Protein AF-0000000067282931 (afdb_homodimer)

Secondary structure (DSSP, 8-state):
----PPEEEEE---HHHHHHHHHHHHHHHHHHHHHHHHHHHHH-EEEEESSEEEEEESGGG-EEEEEEGGGEEEEEEEEEGGGTEEEEEEEETTS-EEEEEEEETHHHHHHHHHHHHHHH-TT----TT-/----PPEEEEE---HHHHHHHHHHHHHHHHHHHHHHHHHHHHH-EEEEESSEEEEEESGGG-EEEEEEGGGEEEEEEEEEGGGTEEEEEEEETTS-EEEEEEEETHHHHHHHHHHHHHHH-TT---GGG-

pLDDT: mean 89.45, std 12.2, range [33.03, 97.5]

Radius of gyration: 31.84 Å; Cα contacts (8 Å, |Δi|>4): 474; chains: 2; bounding box: 40×93×56 Å

Nearest PDB structures (foldseek):
  4kho-assembly1_A  TM=5.277E-01  e=1.066E-02  Thermochaetoides thermophila DSM 1495
  7xt7-assembly1_j  TM=5.236E-01  e=6.395E-02  Komagataella phaffii
  7xti-assembly1_j  TM=5.279E-01  e=5.313E-02  Komagataella phaffii
  7xtd-assembly1_j  TM=5.083E-01  e=1.428E-01  Komagataella phaffii
  7xsx-assembly1_j  TM=5.023E-01  e=1.616E-01  Komagataella phaffii

InterPro domains:
  IPR005182 YdbS-like, PH domain [PF03703] (43-113)

Foldseek 3Di:
DPPDDDDDDDDDDDVVVVVVVVVVVCCVVVVVVVVVVVQQVVFWDWDDDLFWIWIFGDGNSPDIDIDGLQQFQEKDWAADPNRQFIKMWTQGNVRDIDIDPRHGVVVVVVVSSVVSNCVNPVVRDHPPPD/DPPDDDDDDDDDDDVVVVVVVVVVVCCVVVVVVVVVVVQQVVFWDWDDDLFWIWIFGDGNSPDIDIDGLQQFQEKDWAADPNRQFIKMWTQGNVRDIDIDPRHGVVVVVVVSSVVSNCVNPVPRDHPPPD

Structure (mmCIF, N/CA/C/O backbone):
data_AF-0000000067282931-model_v1
#
loop_
_entity.id
_entity.type
_entity.pdbx_description
1 polymer 'YdbS-like PH domain-containing protein'
#
loop_
_atom_site.group_PDB
_atom_site.id
_atom_site.type_symbol
_atom_site.label_atom_id
_atom_site.label_alt_id
_atom_site.label_comp_id
_atom_site.label_asym_id
_atom_site.label_entity_id
_atom_site.label_seq_id
_atom_site.pdbx_PDB_ins_code
_atom_site.Cartn_x
_atom_site.Cartn_y
_atom_site.Cartn_z
_atom_site.occupancy
_atom_site.B_iso_or_equiv
_atom_site.auth_seq_id
_atom_site.auth_comp_id
_atom_site.auth_asym_id
_atom_site.auth_atom_id
_atom_site.pdbx_PDB_model_num
ATOM 1 N N . MET A 1 1 ? 16.094 47.625 19.547 1 40.88 1 MET A N 1
ATOM 2 C CA . MET A 1 1 ? 16.094 46.594 20.578 1 40.88 1 MET A CA 1
ATOM 3 C C . MET A 1 1 ? 15.234 45.406 20.156 1 40.88 1 MET A C 1
ATOM 5 O O . MET A 1 1 ? 14.102 45.594 19.719 1 40.88 1 MET A O 1
ATOM 9 N N . GLY A 1 2 ? 15.789 44.344 19.594 1 52.56 2 GLY A N 1
ATOM 10 C CA . GLY A 1 2 ? 15.055 43.281 18.922 1 52.56 2 GLY A CA 1
ATOM 11 C C . GLY A 1 2 ? 13.883 42.75 19.734 1 52.56 2 GLY A C 1
ATOM 12 O O . GLY A 1 2 ? 14.008 42.5 20.922 1 52.56 2 GLY A O 1
ATOM 13 N N . ILE A 1 3 ? 12.758 43.312 19.547 1 63.03 3 ILE A N 1
ATOM 14 C CA . ILE A 1 3 ? 11.57 43 20.328 1 63.03 3 ILE A CA 1
ATOM 15 C C . ILE A 1 3 ? 11.531 41.5 20.672 1 63.03 3 ILE A C 1
ATOM 17 O O . ILE A 1 3 ? 11.648 40.656 19.781 1 63.03 3 ILE A O 1
ATOM 21 N N . ARG A 1 4 ? 11.969 41.062 21.797 1 81.94 4 ARG A N 1
ATOM 22 C CA . ARG A 1 4 ? 12.031 39.719 22.312 1 81.94 4 ARG A CA 1
ATOM 23 C C . ARG A 1 4 ? 10.656 39.031 22.266 1 81.94 4 ARG A C 1
ATOM 25 O O . ARG A 1 4 ? 9.664 39.625 22.688 1 81.94 4 ARG A O 1
ATOM 32 N N . GLU A 1 5 ? 10.469 38.125 21.328 1 89.94 5 GLU A N 1
ATOM 33 C CA . GLU A 1 5 ? 9.234 37.344 21.234 1 89.94 5 GLU A CA 1
ATOM 34 C C . GLU A 1 5 ? 9.266 36.188 22.203 1 89.94 5 GLU A C 1
ATOM 36 O O . GLU A 1 5 ? 10.305 35.531 22.391 1 89.94 5 GLU A O 1
ATOM 41 N N . GLU A 1 6 ? 8.203 36.125 23.031 1 94.56 6 GLU A N 1
ATOM 42 C CA . GLU A 1 6 ? 8.031 34.969 23.922 1 94.56 6 GLU A CA 1
ATOM 43 C C . GLU A 1 6 ? 7.363 33.812 23.188 1 94.56 6 GLU A C 1
ATOM 45 O O . GLU A 1 6 ? 6.293 34 22.609 1 94.56 6 GLU A O 1
ATOM 50 N N . VAL A 1 7 ? 8.078 32.719 23.266 1 95.06 7 VAL A N 1
ATOM 51 C CA . VAL A 1 7 ? 7.605 31.547 22.547 1 95.06 7 VAL A CA 1
ATOM 52 C C . VAL A 1 7 ? 6.586 30.797 23.391 1 95.06 7 VAL A C 1
ATOM 54 O O . VAL A 1 7 ? 6.852 30.484 24.547 1 95.06 7 VAL A O 1
ATOM 57 N N . TYR A 1 8 ? 5.461 30.625 22.75 1 95.75 8 TYR A N 1
ATOM 58 C CA . TYR A 1 8 ? 4.43 29.812 23.406 1 95.75 8 TYR A CA 1
ATOM 59 C C . TYR A 1 8 ? 4.566 28.344 23.016 1 95.75 8 TYR A C 1
ATOM 61 O O . TYR A 1 8 ? 4.508 27.469 23.875 1 95.75 8 TYR A O 1
ATOM 69 N N . PHE A 1 9 ? 4.715 28.156 21.688 1 94.81 9 PHE A N 1
ATOM 70 C CA . PHE A 1 9 ? 4.836 26.812 21.172 1 94.81 9 PHE A CA 1
ATOM 71 C C . PHE A 1 9 ? 5.84 26.75 20.016 1 94.81 9 PHE A C 1
ATOM 73 O O . PHE A 1 9 ? 5.828 27.625 19.141 1 94.81 9 PHE A O 1
ATOM 80 N N . GLU A 1 10 ? 6.703 25.781 20.125 1 94.69 10 GLU A N 1
ATOM 81 C CA . GLU A 1 10 ? 7.637 25.484 19.047 1 94.69 10 GLU A CA 1
ATOM 82 C C . GLU A 1 10 ? 7.801 23.969 18.859 1 94.69 10 GLU A C 1
ATOM 84 O O . GLU A 1 10 ? 8.164 23.25 19.781 1 94.69 10 GLU A O 1
ATOM 89 N N . GLY A 1 11 ? 7.43 23.562 17.719 1 91.81 11 GLY A N 1
ATOM 90 C CA . GLY A 1 11 ? 7.512 22.125 17.484 1 91.81 11 GLY A CA 1
ATOM 91 C C . GLY A 1 11 ? 6.965 21.719 16.125 1 91.81 11 GLY A C 1
ATOM 92 O O . GLY A 1 11 ? 6.73 22.562 15.266 1 91.81 11 GLY A O 1
ATOM 93 N N . GLY A 1 12 ? 6.961 20.422 15.898 1 92.94 12 GLY A N 1
ATOM 94 C CA . GLY A 1 12 ? 6.465 19.859 14.656 1 92.94 12 GLY A CA 1
ATOM 95 C C . GLY A 1 12 ? 5.094 19.219 14.789 1 92.94 12 GLY A C 1
ATOM 96 O O . GLY A 1 12 ? 4.449 19.344 15.828 1 92.94 12 GLY A O 1
ATOM 97 N N . PRO A 1 13 ? 4.684 18.656 13.656 1 94.88 13 PRO A N 1
ATOM 98 C CA . PRO A 1 13 ? 3.375 18 13.672 1 94.88 13 PRO A CA 1
ATOM 99 C C . PRO A 1 13 ? 3.324 16.812 14.625 1 94.88 13 PRO A C 1
ATOM 101 O O . PRO A 1 13 ? 4.363 16.234 14.961 1 94.88 13 PRO A O 1
ATOM 104 N N . HIS A 1 14 ? 2.146 16.594 15.062 1 94.88 14 HIS A N 1
ATOM 105 C CA . HIS A 1 14 ? 1.934 15.461 15.953 1 94.88 14 HIS A CA 1
ATOM 106 C C . HIS A 1 14 ? 2.316 14.148 15.281 1 94.88 14 HIS A C 1
ATOM 108 O O . HIS A 1 14 ? 1.979 13.93 14.117 1 94.88 14 HIS A O 1
ATOM 114 N N . ILE A 1 15 ? 2.961 13.273 16.078 1 91.25 15 ILE A N 1
ATOM 115 C CA . ILE A 1 15 ? 3.463 12.008 15.57 1 91.25 15 ILE A CA 1
ATOM 116 C C . ILE A 1 15 ? 2.297 11.148 15.078 1 91.25 15 ILE A C 1
ATOM 118 O O . ILE A 1 15 ? 2.451 10.359 14.141 1 91.25 15 ILE A O 1
ATOM 122 N N . GLY A 1 16 ? 1.134 11.289 15.68 1 92.06 16 GLY A N 1
ATOM 123 C CA . GLY A 1 16 ? -0.044 10.539 15.273 1 92.06 16 GLY A CA 1
ATOM 124 C C . GLY A 1 16 ? -0.406 10.734 13.812 1 92.06 16 GLY A C 1
ATOM 125 O O . GLY A 1 16 ? -0.885 9.812 13.156 1 92.06 16 GLY A O 1
ATOM 126 N N . ASP A 1 17 ? -0.195 11.938 13.352 1 92.75 17 ASP A N 1
ATOM 127 C CA . ASP A 1 17 ? -0.474 12.242 11.953 1 92.75 17 ASP A CA 1
ATOM 128 C C . ASP A 1 17 ? 0.397 11.398 11.023 1 92.75 17 ASP A C 1
ATOM 130 O O . ASP A 1 17 ? -0.094 10.836 10.039 1 92.75 17 ASP A O 1
ATOM 134 N N . LEU A 1 18 ? 1.658 11.305 11.352 1 91.88 18 LEU A N 1
ATOM 135 C CA . LEU A 1 18 ? 2.582 10.492 10.57 1 91.88 18 LEU A CA 1
ATOM 136 C C . LEU A 1 18 ? 2.143 9.031 10.555 1 91.88 18 LEU A C 1
ATOM 138 O O . LEU A 1 18 ? 2.076 8.406 9.492 1 91.88 18 LEU A O 1
ATOM 142 N N . ILE A 1 19 ? 1.776 8.523 11.695 1 92.06 19 ILE A N 1
ATOM 143 C CA . ILE A 1 19 ? 1.404 7.121 11.867 1 92.06 19 ILE A CA 1
ATOM 144 C C . ILE A 1 19 ? 0.141 6.82 11.07 1 92.06 19 ILE A C 1
ATOM 146 O O . ILE A 1 19 ? 0.085 5.832 10.336 1 92.06 19 ILE A O 1
ATOM 150 N N . ILE A 1 20 ? -0.84 7.688 11.203 1 89.94 20 ILE A N 1
ATOM 151 C CA . ILE A 1 20 ? -2.129 7.469 10.555 1 89.94 20 ILE A CA 1
ATOM 152 C C . ILE A 1 20 ? -1.96 7.531 9.039 1 89.94 20 ILE A C 1
ATOM 154 O O . ILE A 1 20 ? -2.51 6.699 8.312 1 89.94 20 ILE A O 1
ATOM 158 N N . ASN A 1 21 ? -1.16 8.539 8.625 1 89.44 21 ASN A N 1
ATOM 159 C CA . ASN A 1 21 ? -0.935 8.672 7.191 1 89.44 21 ASN A CA 1
ATOM 160 C C . ASN A 1 21 ? -0.181 7.465 6.629 1 89.44 21 ASN A C 1
ATOM 162 O O . ASN A 1 21 ? -0.45 7.027 5.512 1 89.44 21 ASN A O 1
ATOM 166 N N . ILE A 1 22 ? 0.662 6.832 7.344 1 87.5 22 ILE A N 1
ATOM 167 C CA . ILE A 1 22 ? 1.386 5.633 6.945 1 87.5 22 ILE A CA 1
ATOM 168 C C . ILE A 1 22 ? 0.42 4.453 6.859 1 87.5 22 ILE A C 1
ATOM 170 O O . ILE A 1 22 ? 0.434 3.701 5.879 1 87.5 22 ILE A O 1
ATOM 174 N N . LEU A 1 23 ? -0.463 4.301 7.859 1 86.44 23 LEU A N 1
ATOM 175 C CA . LEU A 1 23 ? -1.426 3.205 7.906 1 86.44 23 LEU A CA 1
ATOM 176 C C . LEU A 1 23 ? -2.43 3.312 6.762 1 86.44 23 LEU A C 1
ATOM 178 O O . LEU A 1 23 ? -2.732 2.318 6.098 1 86.44 23 LEU A O 1
ATOM 182 N N . ILE A 1 24 ? -2.914 4.566 6.512 1 84.56 24 ILE A N 1
ATOM 183 C CA . ILE A 1 24 ? -3.885 4.797 5.449 1 84.56 24 ILE A CA 1
ATOM 184 C C . ILE A 1 24 ? -3.246 4.5 4.094 1 84.56 24 ILE A C 1
ATOM 186 O O . ILE A 1 24 ? -3.85 3.836 3.246 1 84.56 24 ILE A O 1
ATOM 190 N N . GLY A 1 25 ? -2.053 4.965 3.855 1 81.94 25 GLY A N 1
ATOM 191 C CA . GLY A 1 25 ? -1.342 4.723 2.611 1 81.94 25 GLY A CA 1
ATOM 192 C C . GLY A 1 25 ? -1.142 3.248 2.314 1 81.94 25 GLY A C 1
ATOM 193 O O . GLY A 1 25 ? -1.353 2.801 1.186 1 81.94 25 GLY A O 1
ATOM 194 N N . LEU A 1 26 ? -0.81 2.506 3.357 1 80.5 26 LEU A N 1
ATOM 195 C CA . LEU A 1 26 ? -0.602 1.066 3.238 1 80.5 26 LEU A CA 1
ATOM 196 C C . LEU A 1 26 ? -1.9 0.357 2.871 1 80.5 26 LEU A C 1
ATOM 198 O O . LEU A 1 26 ? -1.897 -0.574 2.062 1 80.5 26 LEU A O 1
ATOM 202 N N . THR A 1 27 ? -2.98 0.845 3.338 1 81.19 27 THR A N 1
ATOM 203 C CA . THR A 1 27 ? -4.27 0.2 3.121 1 81.19 27 THR A CA 1
ATOM 204 C C . THR A 1 27 ? -4.805 0.516 1.726 1 81.19 27 THR A C 1
ATOM 206 O O . THR A 1 27 ? -5.254 -0.381 1.01 1 81.19 27 THR A O 1
ATOM 209 N N . VAL A 1 28 ? -4.719 1.747 1.342 1 82 28 VAL A N 1
ATOM 210 C CA . VAL A 1 28 ? -5.301 2.191 0.08 1 82 28 VAL A CA 1
ATOM 211 C C . VAL A 1 28 ? -4.562 1.539 -1.087 1 82 28 VAL A C 1
ATOM 213 O O . VAL A 1 28 ? -5.188 1.061 -2.035 1 82 28 VAL A O 1
ATOM 216 N N . VAL A 1 29 ? -3.344 1.519 -1.057 1 79.12 29 VAL A N 1
ATOM 217 C CA . VAL A 1 29 ? -2.527 0.972 -2.137 1 79.12 29 VAL A CA 1
ATOM 218 C C . VAL A 1 29 ? -2.514 -0.553 -2.051 1 79.12 29 VAL A C 1
ATOM 220 O O . VAL A 1 29 ? -2.516 -1.238 -3.076 1 79.12 29 VAL A O 1
ATOM 223 N N . GLY A 1 30 ? -2.512 -1.001 -0.793 1 82.94 30 GLY A N 1
ATOM 224 C CA . GLY A 1 30 ? -2.408 -2.434 -0.567 1 82.94 30 GLY A CA 1
ATOM 225 C C . GLY A 1 30 ? -3.689 -3.182 -0.885 1 82.94 30 GLY A C 1
ATOM 226 O O . GLY A 1 30 ? -3.65 -4.344 -1.292 1 82.94 30 GLY A O 1
ATOM 227 N N . ILE A 1 31 ? -4.777 -2.529 -0.879 1 84.38 31 ILE A N 1
ATOM 228 C CA . ILE A 1 31 ? -6.074 -3.186 -0.986 1 84.38 31 ILE A CA 1
ATOM 229 C C . ILE A 1 31 ? -6.246 -3.764 -2.389 1 84.38 31 ILE A C 1
ATOM 231 O O . ILE A 1 31 ? -6.555 -4.945 -2.545 1 84.38 31 ILE A O 1
ATOM 235 N N . PRO A 1 32 ? -6.102 -3.002 -3.424 1 86.56 32 PRO A N 1
ATOM 236 C CA . PRO A 1 32 ? -6.27 -3.574 -4.762 1 86.56 32 PRO A CA 1
ATOM 237 C C . PRO A 1 32 ? -5.352 -4.77 -5.012 1 86.56 32 PRO A C 1
ATOM 239 O O . PRO A 1 32 ? -5.766 -5.746 -5.645 1 86.56 32 PRO A O 1
ATOM 242 N N . LEU A 1 33 ? -4.086 -4.66 -4.598 1 82.94 33 LEU A N 1
ATOM 243 C CA . LEU A 1 33 ? -3.127 -5.746 -4.777 1 82.94 33 LEU A CA 1
ATOM 244 C C . LEU A 1 33 ? -3.557 -6.984 -3.998 1 82.94 33 LEU A C 1
ATOM 246 O O . LEU A 1 33 ? -3.451 -8.102 -4.5 1 82.94 33 LEU A O 1
ATOM 250 N N . THR A 1 34 ? -4.051 -6.777 -2.85 1 86.12 34 THR A N 1
ATOM 251 C CA . THR A 1 34 ? -4.535 -7.859 -2.002 1 86.12 34 THR A CA 1
ATOM 252 C C . THR A 1 34 ? -5.762 -8.523 -2.623 1 86.12 34 THR A C 1
ATOM 254 O O . THR A 1 34 ? -5.848 -9.758 -2.676 1 86.12 34 THR A O 1
ATOM 257 N N . VAL A 1 35 ? -6.609 -7.711 -3.102 1 87.62 35 VAL A N 1
ATOM 258 C CA . VAL A 1 35 ? -7.812 -8.234 -3.738 1 87.62 35 VAL A CA 1
ATOM 259 C C . VAL A 1 35 ? -7.43 -9.109 -4.93 1 87.62 35 VAL A C 1
ATOM 261 O O . VAL A 1 35 ? -7.945 -10.219 -5.082 1 87.62 35 VAL A O 1
ATOM 264 N N . GLY A 1 36 ? -6.527 -8.586 -5.777 1 87.56 36 GLY A N 1
ATOM 265 C CA . GLY A 1 36 ? -6.07 -9.375 -6.91 1 87.56 36 GLY A CA 1
ATOM 266 C C . GLY A 1 36 ? -5.473 -10.711 -6.508 1 87.56 36 GLY A C 1
ATOM 267 O O . GLY A 1 36 ? -5.75 -11.734 -7.129 1 87.56 36 GLY A O 1
ATOM 268 N N . ALA A 1 37 ? -4.645 -10.719 -5.477 1 89 37 ALA A N 1
ATOM 269 C CA . ALA A 1 37 ? -4.027 -11.938 -4.973 1 89 37 ALA A CA 1
ATOM 270 C C . ALA A 1 37 ? -5.078 -12.906 -4.445 1 89 37 ALA A C 1
ATOM 272 O O . ALA A 1 37 ? -4.988 -14.117 -4.676 1 89 37 ALA A O 1
ATOM 273 N N . ILE A 1 38 ? -6.078 -12.398 -3.777 1 89.69 38 ILE A N 1
ATOM 274 C CA . ILE A 1 38 ? -7.145 -13.211 -3.197 1 89.69 38 ILE A CA 1
ATOM 275 C C . ILE A 1 38 ? -7.992 -13.82 -4.312 1 89.69 38 ILE A C 1
ATOM 277 O O . ILE A 1 38 ? -8.305 -15.016 -4.277 1 89.69 38 ILE A O 1
ATOM 281 N N . VAL A 1 39 ? -8.344 -12.984 -5.289 1 89.5 39 VAL A N 1
ATOM 282 C CA . VAL A 1 39 ? -9.125 -13.469 -6.426 1 89.5 39 VAL A CA 1
ATOM 283 C C . VAL A 1 39 ? -8.406 -14.641 -7.082 1 89.5 39 VAL A C 1
ATOM 285 O O . VAL A 1 39 ? -9.016 -15.688 -7.336 1 89.5 39 VAL A O 1
ATOM 288 N N . ARG A 1 40 ? -7.117 -14.516 -7.328 1 89.56 40 ARG A N 1
ATOM 289 C CA . ARG A 1 40 ? -6.352 -15.594 -7.941 1 89.56 40 ARG A CA 1
ATOM 290 C C . ARG A 1 40 ? -6.34 -16.828 -7.055 1 89.56 40 ARG A C 1
ATOM 292 O O . ARG A 1 40 ? -6.48 -17.953 -7.543 1 89.56 40 ARG A O 1
ATOM 299 N N . ALA A 1 41 ? -6.168 -16.641 -5.801 1 91.12 41 ALA A N 1
ATOM 300 C CA . ALA A 1 41 ? -6.082 -17.734 -4.848 1 91.12 41 ALA A CA 1
ATOM 301 C C . ALA A 1 41 ? -7.398 -18.516 -4.781 1 91.12 41 ALA A C 1
ATOM 303 O O . ALA A 1 41 ? -7.406 -19.734 -4.605 1 91.12 41 ALA A O 1
ATOM 304 N N . LEU A 1 42 ? -8.508 -17.859 -4.996 1 91.69 42 LEU A N 1
ATOM 305 C CA . LEU A 1 42 ? -9.828 -18.453 -4.816 1 91.69 42 LEU A CA 1
ATOM 306 C C . LEU A 1 42 ? -10.258 -19.219 -6.062 1 91.69 42 LEU A C 1
ATOM 308 O O . LEU A 1 42 ? -10.914 -20.25 -5.965 1 91.69 42 LEU A O 1
ATOM 312 N N . TRP A 1 43 ? -9.758 -18.75 -7.188 1 93.19 43 TRP A N 1
ATOM 313 C CA . TRP A 1 43 ? -10.328 -19.359 -8.383 1 93.19 43 TRP A CA 1
ATOM 314 C C . TRP A 1 43 ? -9.281 -20.172 -9.133 1 93.19 43 TRP A C 1
ATOM 316 O O . TRP A 1 43 ? -9.625 -21.062 -9.914 1 93.19 43 TRP A O 1
ATOM 326 N N . LEU A 1 44 ? -8.055 -19.953 -9.031 1 94.75 44 LEU A N 1
ATOM 327 C CA . LEU A 1 44 ? -7.023 -20.719 -9.719 1 94.75 44 LEU A CA 1
ATOM 328 C C . LEU A 1 44 ? -6.938 -22.141 -9.172 1 94.75 44 LEU A C 1
ATOM 330 O O . LEU A 1 44 ? -6.875 -22.328 -7.953 1 94.75 44 LEU A O 1
ATOM 334 N N . ARG A 1 45 ? -7.051 -23.094 -10.023 1 95.81 45 ARG A N 1
ATOM 335 C CA . ARG A 1 45 ? -7 -24.5 -9.648 1 95.81 45 ARG A CA 1
ATOM 336 C C . ARG A 1 45 ? -6.191 -25.312 -10.664 1 95.81 45 ARG A C 1
ATOM 338 O O . ARG A 1 45 ? -6.203 -25 -11.859 1 95.81 45 ARG A O 1
ATOM 345 N N . PHE A 1 46 ? -5.484 -26.25 -10.102 1 97.12 46 PHE A N 1
ATOM 346 C CA . PHE A 1 46 ? -4.723 -27.188 -10.914 1 97.12 46 PHE A CA 1
ATOM 347 C C . PHE A 1 46 ? -5.297 -28.594 -10.797 1 97.12 46 PHE A C 1
ATOM 349 O O . PHE A 1 46 ? -5.695 -29.016 -9.711 1 97.12 46 PHE A O 1
ATOM 356 N N . ARG A 1 47 ? -5.379 -29.266 -11.867 1 96.75 4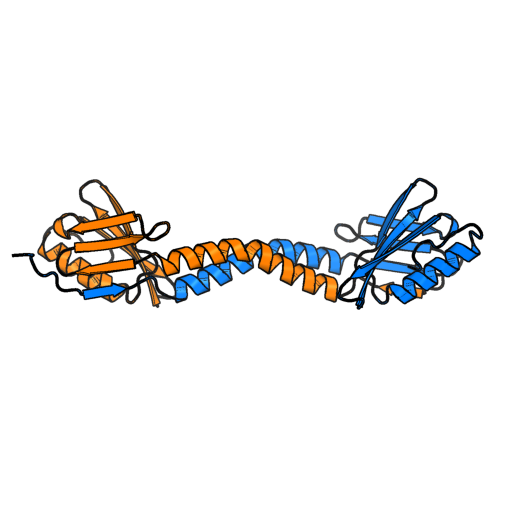7 ARG A N 1
ATOM 357 C CA . ARG A 1 47 ? -5.707 -30.688 -11.891 1 96.75 47 ARG A CA 1
ATOM 358 C C . ARG A 1 47 ? -4.738 -31.469 -12.781 1 96.75 47 ARG A C 1
ATOM 360 O O . ARG A 1 47 ? -4.754 -31.297 -14.008 1 96.75 47 ARG A O 1
ATOM 367 N N . ILE A 1 48 ? -3.955 -32.281 -12.07 1 97.5 48 ILE A N 1
ATOM 368 C CA . ILE A 1 48 ? -2.941 -33.062 -12.773 1 97.5 48 ILE A CA 1
ATOM 369 C C . ILE A 1 48 ? -3.275 -34.531 -12.664 1 97.5 48 ILE A C 1
ATOM 371 O O . ILE A 1 48 ? -3.354 -35.094 -11.562 1 97.5 48 ILE A O 1
ATOM 375 N N . THR A 1 49 ? -3.514 -35.156 -13.844 1 97.44 49 THR A N 1
ATOM 376 C CA . THR A 1 49 ? -3.854 -36.562 -13.891 1 97.44 49 THR A CA 1
ATOM 377 C C . THR A 1 49 ? -2.799 -37.344 -14.664 1 97.44 49 THR A C 1
ATOM 379 O O . THR A 1 49 ? -1.757 -36.812 -15.031 1 97.44 49 THR A O 1
ATOM 382 N N . ASP A 1 50 ? -3.08 -38.625 -14.844 1 95.75 50 ASP A N 1
ATOM 383 C CA . ASP A 1 50 ? -2.168 -39.469 -15.625 1 95.75 50 ASP A CA 1
ATOM 384 C C . ASP A 1 50 ? -2.34 -39.188 -17.125 1 95.75 50 ASP A C 1
ATOM 386 O O . ASP A 1 50 ? -1.548 -39.688 -17.938 1 95.75 50 ASP A O 1
ATOM 390 N N . ARG A 1 51 ? -3.303 -38.25 -17.453 1 95.25 51 ARG A N 1
ATO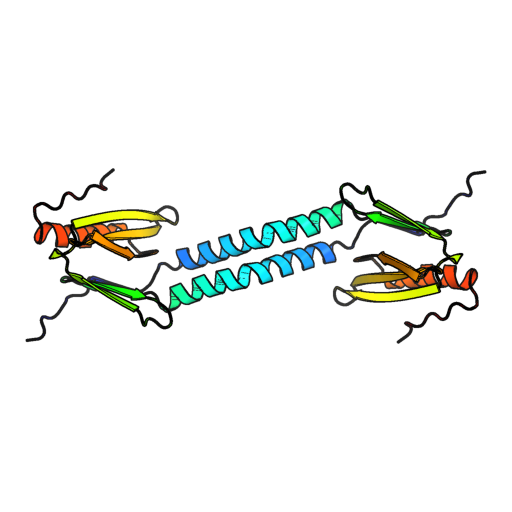M 391 C CA . ARG A 1 51 ? -3.568 -38.062 -18.875 1 95.25 51 ARG A CA 1
ATOM 392 C C . ARG A 1 51 ? -3.33 -36.625 -19.297 1 95.25 51 ARG A C 1
ATOM 394 O O . ARG A 1 51 ? -2.949 -36.344 -20.438 1 95.25 51 ARG A O 1
ATOM 401 N N . ARG A 1 52 ? -3.627 -35.719 -18.391 1 97.06 52 ARG A N 1
ATOM 402 C CA . ARG A 1 52 ? -3.584 -34.312 -18.828 1 97.06 52 ARG A CA 1
ATOM 403 C C . ARG A 1 52 ? -3.342 -33.375 -17.656 1 97.06 52 ARG A C 1
ATOM 405 O O . ARG A 1 52 ? -3.469 -33.781 -16.5 1 97.06 52 ARG A O 1
ATOM 412 N N . VAL A 1 53 ? -2.912 -32.219 -17.938 1 97.31 53 VAL A N 1
ATOM 413 C CA . VAL A 1 53 ? -2.797 -31.109 -17.016 1 97.31 53 VAL A CA 1
ATOM 414 C C . VAL A 1 53 ? -3.908 -30.094 -17.297 1 97.31 53 VAL A C 1
ATOM 416 O O . VAL A 1 53 ? -4.078 -29.641 -18.422 1 97.31 53 VAL A O 1
ATOM 419 N N . SER A 1 54 ? -4.664 -29.797 -16.25 1 97.19 54 SER A N 1
ATOM 420 C CA . SER A 1 54 ? -5.75 -28.828 -16.375 1 97.19 54 SER A CA 1
ATOM 421 C C . SER A 1 54 ? -5.539 -27.641 -15.422 1 97.19 54 SER A C 1
ATOM 423 O O . SER A 1 54 ? -5.145 -27.828 -14.273 1 97.19 54 SER A O 1
ATOM 425 N N . VAL A 1 55 ? -5.727 -26.531 -16.016 1 96.56 55 VAL A N 1
ATOM 426 C CA . VAL A 1 55 ? -5.641 -25.297 -15.227 1 96.56 55 VAL A CA 1
ATOM 427 C C . VAL A 1 55 ? -6.93 -24.5 -15.367 1 96.56 55 VAL A C 1
ATOM 429 O O . VAL A 1 55 ? -7.383 -24.234 -16.484 1 96.56 55 VAL A O 1
ATOM 432 N N . THR A 1 56 ? -7.574 -24.328 -14.195 1 95.62 56 THR A N 1
ATOM 433 C CA . THR A 1 56 ? -8.75 -23.453 -14.148 1 95.62 56 THR A CA 1
ATOM 434 C C . THR A 1 56 ? -8.414 -22.125 -13.492 1 95.62 56 THR A C 1
ATO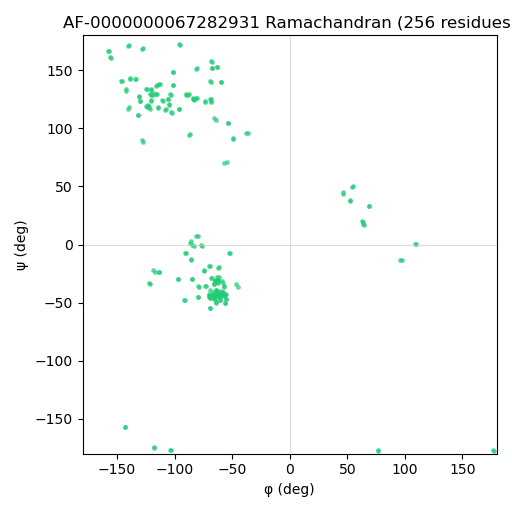M 436 O O . THR A 1 56 ? -7.871 -22.078 -12.383 1 95.62 56 THR A O 1
ATOM 439 N N . GLY A 1 57 ? -8.633 -21.094 -14.305 1 91.06 57 GLY A N 1
ATOM 440 C CA . GLY A 1 57 ? -8.344 -19.766 -13.789 1 91.06 57 GLY A CA 1
ATOM 441 C C . GLY A 1 57 ? -9.336 -18.719 -14.258 1 91.06 57 GLY A C 1
ATOM 442 O O . GLY A 1 57 ? -10.5 -19.031 -14.523 1 91.06 57 GLY A O 1
ATOM 443 N N . GLY A 1 58 ? -8.938 -17.531 -14.242 1 84.88 58 GLY A N 1
ATOM 444 C CA . GLY A 1 58 ? -9.82 -16.438 -14.633 1 84.88 58 GLY A CA 1
ATOM 445 C C . GLY A 1 58 ? -10.828 -16.078 -13.562 1 84.88 58 GLY A C 1
ATOM 446 O O . GLY A 1 58 ? -10.797 -16.625 -12.461 1 84.88 58 GLY A O 1
ATOM 447 N N . TRP A 1 59 ? -11.641 -15.086 -14.031 1 85.88 59 TRP A N 1
ATOM 448 C CA . TRP A 1 59 ? -12.68 -14.656 -13.102 1 85.88 59 TRP A CA 1
ATOM 449 C C . TRP A 1 59 ? -13.719 -15.758 -12.891 1 85.88 59 TRP A C 1
ATOM 451 O O . TRP A 1 59 ? -14.25 -16.312 -13.859 1 85.88 59 TRP A O 1
ATOM 461 N N . MET A 1 60 ? -13.945 -16.188 -11.664 1 89.06 60 MET A N 1
ATOM 462 C CA . MET A 1 60 ? -14.922 -17.219 -11.297 1 89.06 60 MET A CA 1
ATOM 463 C C . MET A 1 60 ? -14.555 -18.547 -11.922 1 89.06 60 MET A C 1
ATOM 465 O O . MET A 1 60 ? -15.438 -19.391 -12.164 1 89.06 60 MET A O 1
ATOM 469 N N . GLY A 1 61 ? -13.266 -18.656 -12.32 1 87.44 61 GLY A N 1
ATOM 470 C CA . GLY A 1 61 ? -12.812 -19.922 -12.867 1 87.44 61 GLY A CA 1
ATOM 471 C C . GLY A 1 61 ? -13.422 -20.25 -14.219 1 87.44 61 GLY A C 1
ATOM 472 O O . GLY A 1 61 ? -13.75 -21.406 -14.5 1 87.44 61 GLY A O 1
ATOM 473 N N . ARG A 1 62 ? -13.68 -19.234 -15.031 1 90.44 62 ARG A N 1
ATOM 474 C CA . ARG A 1 62 ? -14.383 -19.438 -16.297 1 90.44 62 ARG A CA 1
ATOM 475 C C . ARG A 1 62 ? -13.406 -19.828 -17.406 1 90.44 62 ARG A C 1
ATOM 477 O O . ARG A 1 62 ? -13.828 -20.266 -18.484 1 90.44 62 ARG A O 1
ATOM 484 N N . ASP A 1 63 ? -12.148 -19.672 -17.141 1 91.12 63 ASP A N 1
ATOM 485 C CA . ASP A 1 63 ? -11.141 -20.047 -18.125 1 91.12 63 ASP A CA 1
ATOM 486 C C . ASP A 1 63 ? -10.492 -21.391 -17.781 1 91.12 63 ASP A C 1
ATOM 488 O O . ASP A 1 63 ? -9.938 -21.547 -16.688 1 91.12 63 ASP A O 1
ATOM 492 N N . ARG A 1 64 ? -10.734 -22.359 -18.594 1 93.88 64 ARG A N 1
ATOM 493 C CA . ARG A 1 64 ? -10.133 -23.672 -18.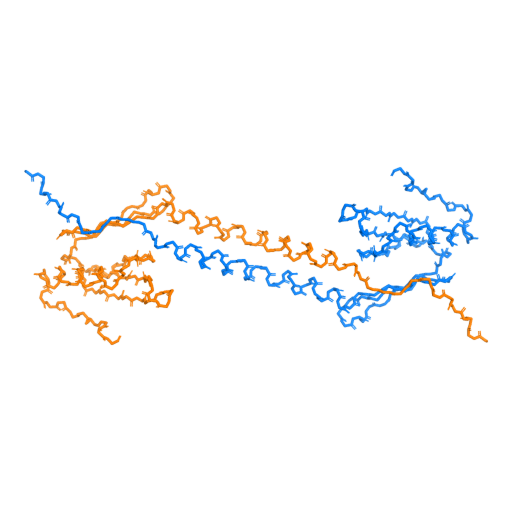375 1 93.88 64 ARG A CA 1
ATOM 494 C C . ARG A 1 64 ? -9.266 -24.078 -19.562 1 93.88 64 ARG A C 1
ATOM 496 O O . ARG A 1 64 ? -9.633 -23.859 -20.719 1 93.88 64 ARG A O 1
ATOM 503 N N . SER A 1 65 ? -8.047 -24.469 -19.219 1 95.44 65 SER A N 1
ATOM 504 C CA . SER A 1 65 ? -7.133 -24.984 -20.234 1 95.44 65 SER A CA 1
ATOM 505 C C . SER A 1 65 ? -6.707 -26.422 -19.906 1 95.44 65 SER A C 1
ATOM 507 O O . SER A 1 65 ? -6.262 -26.688 -18.781 1 95.44 65 SER A O 1
ATOM 509 N N . ASP A 1 66 ? -6.941 -27.344 -20.844 1 95.56 66 ASP A N 1
ATOM 510 C CA . ASP A 1 66 ? -6.535 -28.75 -20.703 1 95.56 66 ASP A CA 1
ATOM 511 C C . ASP A 1 66 ? -5.484 -29.109 -21.75 1 95.56 66 ASP A C 1
ATOM 513 O O . ASP A 1 66 ? -5.68 -28.875 -22.938 1 95.56 66 ASP A O 1
ATOM 517 N N . VAL A 1 67 ? -4.426 -29.688 -21.312 1 96.62 67 VAL A N 1
ATOM 518 C CA . VAL A 1 67 ? -3.365 -30.078 -22.234 1 96.62 67 VAL A CA 1
ATOM 519 C C . VAL A 1 67 ? -2.961 -31.531 -21.984 1 96.62 67 VAL A C 1
ATOM 521 O O . VAL A 1 67 ? -2.725 -31.922 -20.844 1 96.62 67 VAL A O 1
ATOM 524 N N . ILE A 1 68 ? -2.982 -32.281 -23.031 1 96.06 68 ILE A N 1
ATOM 525 C CA . ILE A 1 68 ? -2.539 -33.688 -22.906 1 96.06 68 ILE A CA 1
ATOM 526 C C . ILE A 1 68 ? -1.014 -33.75 -22.969 1 96.06 68 ILE A C 1
ATOM 528 O O . ILE A 1 68 ? -0.379 -32.938 -23.656 1 96.06 68 ILE A O 1
ATOM 532 N N . TYR A 1 69 ? -0.475 -34.719 -22.328 1 96.5 69 TYR A N 1
ATOM 533 C CA . TYR A 1 69 ? 0.973 -34.812 -22.172 1 96.5 69 TYR A CA 1
ATOM 534 C C . TYR A 1 69 ? 1.655 -34.875 -23.531 1 96.5 69 TYR A C 1
ATOM 536 O O . TYR A 1 69 ? 2.744 -34.344 -23.719 1 96.5 69 TYR A O 1
ATOM 544 N N . SER A 1 70 ? 1.029 -35.438 -24.516 1 94.81 70 SER A N 1
ATOM 545 C CA . SER A 1 70 ? 1.628 -35.656 -25.828 1 94.81 70 SER A CA 1
ATOM 546 C C . SER A 1 70 ? 1.826 -34.344 -26.562 1 94.81 70 SER A C 1
ATOM 548 O O . SER A 1 70 ? 2.619 -34.281 -27.516 1 94.81 70 SER A O 1
ATOM 550 N N . GLU A 1 71 ? 1.108 -33.344 -26.094 1 95.44 71 GLU A N 1
ATOM 551 C CA . GLU A 1 71 ? 1.192 -32.062 -26.766 1 95.44 71 GLU A CA 1
ATOM 552 C C . GLU A 1 71 ? 2.293 -31.188 -26.156 1 95.44 71 GLU A C 1
ATOM 554 O O . GLU A 1 71 ? 2.646 -30.141 -26.703 1 95.44 71 GLU A O 1
ATOM 559 N N . ILE A 1 72 ? 2.861 -31.625 -25.078 1 95.94 72 ILE A N 1
ATOM 560 C CA . ILE A 1 72 ? 3.865 -30.844 -24.375 1 95.94 72 ILE A CA 1
ATOM 561 C C . ILE A 1 72 ? 5.246 -31.125 -24.953 1 95.94 72 ILE A C 1
ATOM 563 O O . ILE A 1 72 ? 5.652 -32.281 -25.062 1 95.94 72 ILE A O 1
ATOM 567 N N . VAL A 1 73 ? 6.008 -30.031 -25.297 1 94.44 73 VAL A N 1
ATOM 568 C CA . VAL A 1 73 ? 7.309 -30.25 -25.922 1 94.44 73 VAL A CA 1
ATOM 569 C C . VAL A 1 73 ? 8.414 -29.672 -25.047 1 94.44 73 VAL A C 1
ATOM 571 O O . VAL A 1 73 ? 9.586 -30.016 -25.203 1 94.44 73 VAL A O 1
ATOM 574 N N . LYS A 1 74 ? 7.988 -28.703 -24.172 1 94.62 74 LYS A N 1
ATOM 575 C CA . LYS A 1 74 ? 8.977 -28.094 -23.297 1 94.62 74 LYS A CA 1
ATOM 576 C C . LYS A 1 74 ? 8.367 -27.734 -21.953 1 94.62 74 LYS A C 1
ATOM 578 O O . LYS A 1 74 ? 7.219 -27.281 -21.875 1 94.62 74 LYS A O 1
ATOM 583 N N . ILE A 1 75 ? 9.172 -27.953 -20.844 1 96.38 75 ILE A N 1
ATOM 584 C CA . ILE A 1 75 ? 8.75 -27.578 -19.5 1 96.38 75 ILE A CA 1
ATOM 585 C C . ILE A 1 75 ? 9.859 -26.781 -18.828 1 96.38 75 ILE A C 1
ATOM 587 O O . ILE A 1 75 ? 11.016 -27.219 -18.781 1 96.38 75 ILE A O 1
ATOM 591 N N . VAL A 1 76 ? 9.477 -25.609 -18.422 1 96.44 76 VAL A N 1
ATOM 592 C CA . VAL A 1 76 ? 10.406 -24.797 -17.656 1 96.44 76 VAL A CA 1
ATOM 593 C C . VAL A 1 76 ? 9.828 -24.516 -16.266 1 96.44 76 VAL A C 1
ATOM 595 O O . VAL A 1 76 ? 8.641 -24.25 -16.125 1 96.44 76 VAL A O 1
ATOM 598 N N . LYS A 1 77 ? 10.594 -24.766 -15.211 1 96.69 77 LYS A N 1
ATOM 599 C CA . LYS A 1 77 ? 10.133 -24.469 -13.859 1 96.69 77 LYS A CA 1
ATOM 600 C C . LYS A 1 77 ? 10.984 -23.375 -13.211 1 96.69 77 LYS A C 1
ATOM 602 O O . LYS A 1 77 ? 12.188 -23.297 -13.461 1 96.69 77 LYS A O 1
ATOM 607 N N . VAL A 1 78 ? 10.398 -22.469 -12.562 1 96.56 78 VAL A N 1
ATOM 608 C CA . VAL A 1 78 ? 11.062 -21.391 -11.844 1 96.56 78 VAL A CA 1
ATOM 609 C C . VAL A 1 78 ? 10.672 -21.438 -10.367 1 96.56 78 VAL A C 1
ATOM 611 O O . VAL A 1 78 ? 9.5 -21.234 -10.023 1 96.56 78 VAL A O 1
ATOM 614 N N . PRO A 1 79 ? 11.695 -21.672 -9.469 1 96.25 79 PRO A N 1
ATOM 615 C CA . PRO A 1 79 ? 11.391 -21.688 -8.039 1 96.25 79 PRO A CA 1
ATOM 616 C C . PRO A 1 79 ? 11.008 -20.328 -7.488 1 96.25 79 PRO A C 1
ATOM 618 O O . PRO A 1 79 ? 11.57 -19.312 -7.918 1 96.25 79 PRO A O 1
ATOM 621 N N . ARG A 1 80 ? 9.984 -20.312 -6.574 1 95.94 80 ARG A N 1
ATOM 622 C CA . ARG A 1 80 ? 9.555 -19.141 -5.824 1 95.94 80 ARG A CA 1
ATOM 623 C C . ARG A 1 80 ? 9.508 -19.438 -4.328 1 95.94 80 ARG A C 1
ATOM 625 O O . ARG A 1 80 ? 9.648 -20.578 -3.912 1 95.94 80 ARG A O 1
ATOM 632 N N . GLY A 1 81 ? 9.359 -18.391 -3.549 1 91.88 81 GLY A N 1
ATOM 633 C CA . GLY A 1 81 ? 9.297 -18.594 -2.109 1 91.88 81 GLY A CA 1
ATOM 634 C C . GLY A 1 81 ? 10.453 -19.406 -1.567 1 91.88 81 GLY A C 1
ATOM 635 O O . GLY A 1 81 ? 10.242 -20.359 -0.805 1 91.88 81 GLY A O 1
ATOM 636 N N . ILE A 1 82 ? 11.695 -19.266 -2.045 1 90.38 82 ILE A N 1
ATOM 637 C CA . ILE A 1 82 ? 12.906 -19.969 -1.625 1 90.38 82 ILE A CA 1
ATOM 638 C C . ILE A 1 82 ? 12.766 -21.453 -1.926 1 90.38 82 ILE A C 1
ATOM 640 O O . ILE A 1 82 ? 13.25 -22.297 -1.164 1 90.38 82 ILE A O 1
ATOM 644 N N . GLY A 1 83 ? 11.781 -21.844 -2.809 1 93 83 GLY A N 1
ATOM 645 C CA . GLY A 1 83 ? 11.656 -23.219 -3.246 1 93 83 GLY A CA 1
ATOM 646 C C . GLY A 1 83 ? 10.43 -23.922 -2.682 1 93 83 GLY A C 1
ATOM 647 O O . GLY A 1 83 ? 10.203 -25.109 -2.938 1 93 83 GLY A O 1
ATOM 648 N N . LEU A 1 84 ? 9.656 -23.219 -1.91 1 94.38 84 LEU A N 1
ATOM 649 C CA . LEU A 1 84 ? 8.469 -23.812 -1.309 1 94.38 84 LEU A CA 1
ATOM 650 C C . LEU A 1 84 ? 7.375 -24.031 -2.355 1 94.38 84 LEU A C 1
ATOM 652 O O . LEU A 1 84 ? 6.574 -24.953 -2.242 1 94.38 84 LEU A O 1
ATOM 656 N N . TRP A 1 85 ? 7.352 -23.094 -3.23 1 96.12 85 TRP A N 1
ATOM 657 C CA . TRP A 1 85 ? 6.48 -23.219 -4.391 1 96.12 85 TRP A CA 1
ATOM 658 C C . TRP A 1 85 ? 7.176 -22.719 -5.652 1 96.12 85 TRP A C 1
ATOM 660 O O . TRP A 1 85 ? 8.352 -22.359 -5.613 1 96.12 85 TRP A O 1
ATOM 670 N N . GLY A 1 86 ? 6.559 -22.938 -6.793 1 96.75 86 GLY A N 1
ATOM 671 C CA . GLY A 1 86 ? 7.191 -22.5 -8.023 1 96.75 86 GLY A CA 1
ATOM 672 C C . GLY A 1 86 ? 6.207 -22.312 -9.164 1 96.75 86 GLY A C 1
ATOM 673 O O . GLY A 1 86 ? 5.039 -22.688 -9.055 1 96.75 86 GLY A O 1
ATOM 674 N N . ASP A 1 87 ? 6.707 -21.672 -10.156 1 97.19 87 ASP A N 1
ATOM 675 C CA . ASP A 1 87 ? 5.973 -21.5 -11.406 1 97.19 87 ASP A CA 1
ATOM 676 C C . ASP A 1 87 ? 6.469 -22.469 -12.477 1 97.19 87 ASP A C 1
ATOM 678 O O . ASP A 1 87 ? 7.625 -22.906 -12.445 1 97.19 87 ASP A O 1
ATOM 682 N N . MET A 1 88 ? 5.523 -22.875 -13.359 1 97.44 88 MET A N 1
ATOM 683 C CA . MET A 1 88 ? 5.871 -23.75 -14.477 1 97.44 88 MET A CA 1
ATOM 684 C C . MET A 1 88 ? 5.254 -23.25 -15.773 1 97.44 88 MET A C 1
ATOM 686 O O . MET A 1 88 ? 4.16 -22.672 -15.766 1 97.44 88 MET A O 1
ATOM 690 N N . VAL A 1 89 ? 6.012 -23.406 -16.812 1 97.25 89 VAL A N 1
ATOM 691 C CA . VAL A 1 89 ? 5.484 -23.078 -18.125 1 97.25 89 VAL A CA 1
ATOM 692 C C . VAL A 1 89 ? 5.574 -24.297 -19.031 1 97.25 89 VAL A C 1
ATOM 694 O O . VAL A 1 89 ? 6.645 -24.891 -19.188 1 97.25 89 VAL A O 1
ATOM 697 N N . LEU A 1 90 ? 4.434 -24.734 -19.5 1 97.44 90 LEU A N 1
ATOM 698 C CA . LEU A 1 90 ? 4.363 -25.812 -20.484 1 97.44 90 LEU A CA 1
ATOM 699 C C . LEU A 1 90 ? 4.242 -25.25 -21.891 1 97.44 90 LEU A C 1
ATOM 701 O O . LEU A 1 90 ? 3.311 -24.5 -22.188 1 97.44 90 LEU A O 1
ATOM 705 N N . THR A 1 91 ? 5.23 -25.516 -22.703 1 97.19 91 THR A N 1
ATOM 706 C CA . THR A 1 91 ? 5.156 -25.156 -24.109 1 97.19 91 THR A CA 1
ATOM 707 C C . THR A 1 91 ? 4.562 -26.281 -24.938 1 97.19 91 THR A C 1
ATOM 709 O O . THR A 1 91 ? 4.973 -27.438 -24.797 1 97.19 91 THR A O 1
ATOM 712 N N . LEU A 1 92 ? 3.566 -25.938 -25.719 1 96.44 92 LEU A N 1
ATOM 713 C CA . LEU A 1 92 ? 2.875 -26.953 -26.516 1 96.44 92 LEU A CA 1
ATOM 714 C C . LEU A 1 92 ? 3.449 -27.031 -27.922 1 96.44 92 LEU A C 1
ATOM 716 O O . LEU A 1 92 ? 4.289 -26.219 -28.297 1 96.44 92 LEU A O 1
ATOM 720 N N . ARG A 1 93 ? 3.02 -28.016 -28.656 1 94.31 93 ARG A N 1
ATOM 721 C CA . ARG A 1 93 ? 3.506 -28.281 -30 1 94.31 93 ARG A CA 1
ATOM 722 C C . ARG A 1 93 ? 3.197 -27.109 -30.938 1 94.31 93 ARG A C 1
ATOM 724 O O . ARG A 1 93 ? 3.99 -26.781 -31.828 1 94.31 93 ARG A O 1
ATOM 731 N N . ASP A 1 94 ? 2.145 -26.469 -30.672 1 95.38 94 ASP A N 1
ATOM 732 C CA . ASP A 1 94 ? 1.74 -25.375 -31.531 1 95.38 94 ASP A CA 1
ATOM 733 C C . ASP A 1 94 ? 2.436 -24.078 -31.125 1 95.38 94 ASP A C 1
ATOM 735 O O . ASP A 1 94 ? 2.176 -23.016 -31.703 1 95.38 94 ASP A O 1
ATOM 739 N N . GLY A 1 95 ? 3.229 -24.125 -30.141 1 95.38 95 GLY A N 1
ATOM 740 C CA . GLY A 1 95 ? 3.98 -22.953 -29.703 1 95.38 95 GLY A CA 1
ATOM 741 C C . GLY A 1 95 ? 3.312 -22.203 -28.562 1 95.38 95 GLY A C 1
ATOM 742 O O . GLY A 1 95 ? 3.92 -21.312 -27.969 1 95.38 95 GLY A O 1
ATOM 743 N N . SER A 1 96 ? 2.016 -22.562 -28.328 1 96.56 96 SER A N 1
ATOM 744 C CA . SER A 1 96 ? 1.329 -21.891 -27.219 1 96.56 96 SER A CA 1
ATOM 745 C C . SER A 1 96 ? 1.924 -22.297 -25.875 1 96.56 96 SER A C 1
ATOM 747 O O . SER A 1 96 ? 2.605 -23.312 -25.766 1 96.56 96 SER A O 1
ATOM 749 N N . ARG A 1 97 ? 1.718 -21.422 -24.891 1 96.38 97 ARG A N 1
ATOM 750 C CA . ARG A 1 97 ? 2.289 -21.656 -23.562 1 96.38 97 ARG A CA 1
ATOM 751 C C . ARG A 1 97 ? 1.205 -21.656 -22.5 1 96.38 97 ARG A C 1
ATOM 753 O O . ARG A 1 97 ? 0.29 -20.828 -22.531 1 96.38 97 ARG A O 1
ATOM 760 N N . LEU A 1 98 ? 1.291 -22.641 -21.641 1 96.56 98 LEU A N 1
ATOM 761 C CA . LEU A 1 98 ? 0.417 -22.719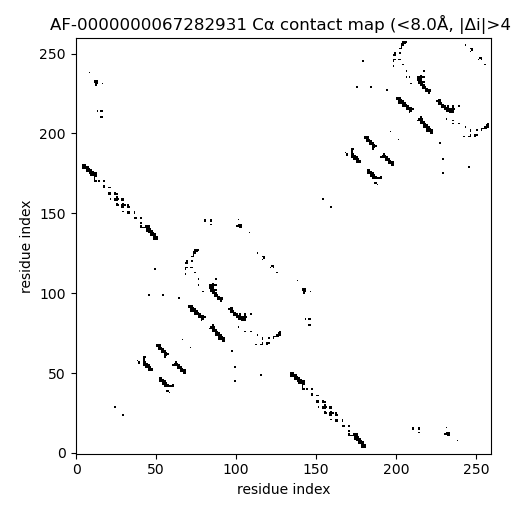 -20.469 1 96.56 98 LEU A CA 1
ATOM 762 C C . LEU A 1 98 ? 1.203 -22.469 -19.188 1 96.56 98 LEU A C 1
ATOM 764 O O . LEU A 1 98 ? 2.174 -23.172 -18.906 1 96.56 98 LEU A O 1
ATOM 768 N N . GLU A 1 99 ? 0.705 -21.5 -18.516 1 95.31 99 GLU A N 1
ATOM 769 C CA . GLU A 1 99 ? 1.421 -21.125 -17.312 1 95.31 99 GLU A CA 1
ATOM 770 C C . GLU A 1 99 ? 0.708 -21.641 -16.062 1 95.31 99 GLU A C 1
ATOM 772 O O . GLU A 1 99 ? -0.501 -21.453 -15.906 1 95.31 99 GLU A O 1
ATOM 777 N N . LEU A 1 100 ? 1.47 -22.344 -15.188 1 96.44 100 LEU A N 1
ATOM 778 C CA . LEU A 1 100 ? 1.034 -22.734 -13.859 1 96.44 100 LEU A CA 1
ATOM 779 C C . LEU A 1 100 ? 1.745 -21.922 -12.789 1 96.44 100 LEU A C 1
ATOM 781 O O . LEU A 1 100 ? 2.957 -22.047 -12.602 1 96.44 100 LEU A O 1
ATOM 785 N N . ARG A 1 101 ? 0.857 -21.156 -12.078 1 95.06 101 ARG A N 1
ATOM 786 C CA . ARG A 1 101 ? 1.467 -20.234 -11.133 1 95.06 101 ARG A CA 1
ATOM 787 C C . ARG A 1 101 ? 1.388 -20.766 -9.711 1 95.06 101 ARG A C 1
ATOM 789 O O . ARG A 1 101 ? 0.353 -21.281 -9.297 1 95.06 101 ARG A O 1
ATOM 796 N N . ALA A 1 102 ? 2.506 -20.594 -9.023 1 96.75 102 ALA A N 1
ATOM 797 C CA . ALA A 1 102 ? 2.59 -20.891 -7.59 1 96.75 102 ALA A CA 1
ATOM 798 C C . ALA A 1 102 ? 2.15 -22.312 -7.297 1 96.75 102 ALA A C 1
ATOM 800 O O . ALA A 1 102 ? 1.343 -22.547 -6.395 1 96.75 102 ALA A O 1
ATOM 801 N N . VAL A 1 103 ? 2.688 -23.234 -8.016 1 96.81 103 VAL A N 1
ATOM 802 C CA . VAL A 1 103 ? 2.359 -24.656 -7.855 1 96.81 103 VAL A CA 1
ATOM 803 C C . VAL A 1 103 ? 2.992 -25.188 -6.574 1 96.81 103 VAL A C 1
ATOM 805 O O . VAL A 1 103 ? 4.203 -25.078 -6.379 1 96.81 103 VAL A O 1
ATOM 808 N N . PRO A 1 104 ? 2.123 -25.734 -5.688 1 95.06 104 PRO A N 1
ATOM 809 C CA . PRO A 1 104 ? 2.715 -26.406 -4.527 1 95.06 104 PRO A CA 1
ATOM 810 C C . PRO A 1 104 ? 3.477 -27.672 -4.898 1 95.06 104 PRO A C 1
ATOM 812 O O . PRO A 1 104 ? 3.158 -28.312 -5.902 1 95.06 104 PRO A O 1
ATOM 815 N N . LYS A 1 105 ? 4.543 -28.062 -4.062 1 94.56 105 LYS A N 1
ATOM 816 C CA . LYS A 1 105 ? 5.352 -29.234 -4.363 1 94.56 105 LYS A CA 1
ATOM 817 C C . LYS A 1 105 ? 5.762 -29.266 -5.832 1 94.56 105 LYS A C 1
ATOM 819 O O . LYS A 1 105 ? 5.652 -30.297 -6.496 1 94.56 105 LYS A O 1
ATOM 824 N N . PHE A 1 106 ? 6.168 -28.109 -6.32 1 96.44 106 PHE A N 1
ATOM 825 C CA . PHE A 1 106 ? 6.359 -27.906 -7.75 1 96.44 106 PHE A CA 1
ATOM 826 C C . PHE A 1 106 ? 7.434 -28.844 -8.297 1 96.44 106 PHE A C 1
ATOM 828 O O . PHE A 1 106 ? 7.398 -29.219 -9.469 1 96.44 106 PHE A O 1
ATOM 835 N N . ARG A 1 107 ? 8.398 -29.25 -7.457 1 96.38 107 ARG A N 1
ATOM 836 C CA . ARG A 1 107 ? 9.461 -30.141 -7.926 1 96.38 107 ARG A CA 1
ATOM 837 C C . ARG A 1 107 ? 8.914 -31.531 -8.211 1 96.38 107 ARG A C 1
ATOM 839 O O . ARG A 1 107 ? 9.242 -32.125 -9.234 1 96.38 107 ARG A O 1
ATOM 846 N N . GLU A 1 108 ? 8.07 -32 -7.289 1 96.69 108 GLU A N 1
ATOM 847 C CA . GLU A 1 108 ? 7.445 -33.312 -7.484 1 96.69 108 GLU A CA 1
ATOM 848 C C . GLU A 1 108 ? 6.488 -33.281 -8.672 1 96.69 108 GLU A C 1
ATOM 850 O O . GLU A 1 108 ? 6.445 -34.219 -9.453 1 96.69 108 GLU A O 1
ATOM 855 N N . VAL A 1 109 ? 5.727 -32.219 -8.727 1 96.81 109 VAL A N 1
ATOM 856 C CA . VAL A 1 109 ? 4.777 -32.094 -9.82 1 96.81 109 VAL A CA 1
ATOM 857 C C . VAL A 1 109 ? 5.527 -32.031 -11.156 1 96.81 109 VAL A C 1
ATOM 859 O O . VAL A 1 109 ? 5.129 -32.656 -12.125 1 96.81 109 VAL A O 1
ATOM 862 N N . TYR A 1 110 ? 6.594 -31.266 -11.156 1 97.06 110 TYR A N 1
ATOM 863 C CA . TYR A 1 110 ? 7.445 -31.172 -12.336 1 97.06 110 TYR A CA 1
ATOM 864 C C . TYR A 1 110 ? 7.934 -32.562 -12.766 1 97.06 110 TYR A C 1
ATOM 866 O O . TYR A 1 110 ? 7.867 -32.906 -13.945 1 97.06 110 TYR A O 1
ATOM 874 N N . ASP A 1 111 ? 8.469 -33.312 -11.82 1 96.75 111 ASP A N 1
ATOM 875 C CA . ASP A 1 111 ? 8.984 -34.656 -12.109 1 96.75 111 ASP A CA 1
ATOM 876 C C . ASP A 1 111 ? 7.891 -35.562 -12.672 1 96.75 111 ASP A C 1
ATOM 878 O O . ASP A 1 111 ? 8.125 -36.312 -13.617 1 96.75 111 ASP A O 1
ATOM 882 N N . TYR A 1 112 ? 6.75 -35.406 -12.078 1 97.19 112 TYR A N 1
ATOM 883 C CA . TYR A 1 112 ? 5.621 -36.219 -12.516 1 97.19 112 TYR A CA 1
ATOM 884 C C . TYR A 1 112 ? 5.242 -35.906 -13.953 1 97.19 112 TYR A C 1
ATOM 886 O O . TYR A 1 112 ? 5.109 -36.812 -14.789 1 97.19 112 TYR A O 1
ATOM 894 N N . ILE A 1 113 ? 5.078 -34.656 -14.219 1 97 113 ILE A N 1
ATOM 895 C CA . ILE A 1 113 ? 4.68 -34.219 -15.555 1 97 113 ILE A CA 1
ATOM 896 C C . ILE A 1 113 ? 5.758 -34.625 -16.562 1 97 113 ILE A C 1
ATOM 898 O O . ILE A 1 113 ? 5.453 -35.125 -17.641 1 97 113 ILE A O 1
ATOM 902 N N . THR A 1 114 ? 6.996 -34.438 -16.203 1 95.69 114 THR A N 1
ATOM 903 C CA . THR A 1 114 ? 8.117 -34.75 -17.094 1 95.69 114 THR A CA 1
ATOM 904 C C . THR A 1 114 ? 8.133 -36.25 -17.438 1 95.69 114 THR A C 1
ATOM 906 O O . THR A 1 114 ? 8.375 -36.625 -18.594 1 95.69 114 THR A O 1
ATOM 909 N N . GLU A 1 115 ? 7.891 -37.031 -16.453 1 95.19 115 GLU A N 1
ATOM 910 C CA . GLU A 1 115 ? 7.855 -38.469 -16.672 1 95.19 115 GLU A CA 1
ATOM 911 C C . GLU A 1 115 ? 6.758 -38.844 -17.656 1 95.19 115 GLU A C 1
ATOM 913 O O . GLU A 1 115 ? 6.969 -39.688 -18.531 1 95.19 115 GLU A O 1
ATOM 918 N N . ARG A 1 116 ? 5.648 -38.25 -17.5 1 94.75 116 ARG A N 1
ATOM 919 C CA . ARG A 1 116 ? 4.52 -38.531 -18.375 1 94.75 116 ARG A CA 1
ATOM 920 C C . ARG A 1 116 ? 4.789 -38.062 -19.797 1 94.75 116 ARG A C 1
ATOM 922 O O . ARG A 1 116 ? 4.445 -38.75 -20.766 1 94.75 116 ARG A O 1
ATOM 929 N N . VAL A 1 117 ? 5.379 -36.938 -19.875 1 94.62 117 VAL A N 1
ATOM 930 C CA . VAL A 1 117 ? 5.68 -36.344 -21.172 1 94.62 117 VAL A CA 1
ATOM 931 C C . VAL A 1 117 ? 6.727 -37.188 -21.891 1 94.62 117 VAL A C 1
ATOM 933 O O . VAL A 1 117 ? 6.59 -37.5 -23.094 1 94.62 117 VAL A O 1
ATOM 936 N N . THR A 1 118 ? 7.77 -37.594 -21.188 1 92.81 118 THR A N 1
ATOM 937 C CA . THR A 1 118 ? 8.844 -38.375 -21.766 1 92.81 118 THR A CA 1
ATOM 938 C C . THR A 1 118 ? 8.312 -39.75 -22.219 1 92.81 118 THR A C 1
ATOM 940 O O . THR A 1 118 ? 8.773 -40.281 -23.234 1 92.81 118 THR A O 1
ATOM 943 N N . ALA A 1 119 ? 7.324 -40.219 -21.5 1 91.25 119 ALA A N 1
ATOM 944 C CA . ALA A 1 119 ? 6.723 -41.5 -21.859 1 91.25 119 ALA A CA 1
ATOM 945 C C . ALA A 1 119 ? 5.961 -41.406 -23.188 1 91.25 119 ALA A C 1
ATOM 947 O O . ALA A 1 119 ? 5.895 -42.375 -23.938 1 91.25 119 ALA A O 1
ATOM 948 N N . LYS A 1 120 ? 5.508 -40.219 -23.406 1 88.19 120 LYS A N 1
ATOM 949 C CA . LYS A 1 120 ? 4.695 -40 -24.609 1 88.19 120 LYS A CA 1
ATOM 950 C C . LYS A 1 120 ? 5.535 -39.438 -25.75 1 88.19 120 LYS A C 1
ATOM 952 O O . LYS A 1 120 ? 5.207 -39.656 -26.922 1 88.19 120 LYS A O 1
ATOM 957 N N . ASN A 1 121 ? 6.523 -38.719 -25.312 1 83 121 ASN A N 1
ATOM 958 C CA . ASN A 1 121 ? 7.43 -38.094 -26.281 1 83 121 ASN A CA 1
ATOM 959 C C . ASN A 1 121 ? 8.891 -38.438 -25.969 1 83 121 ASN A C 1
ATOM 961 O O . ASN A 1 121 ? 9.578 -37.625 -25.328 1 83 121 ASN A O 1
ATOM 965 N N . PRO A 1 122 ? 9.398 -39.531 -26.484 1 74.44 122 PRO A N 1
ATOM 966 C CA . PRO A 1 122 ? 10.766 -39.906 -26.156 1 74.44 122 PRO A CA 1
ATOM 967 C C . PRO A 1 122 ? 11.797 -38.875 -26.609 1 74.44 122 PRO A C 1
ATOM 969 O O . PRO A 1 122 ? 12.906 -38.812 -26.062 1 74.44 122 PRO A O 1
ATOM 972 N N . ASN A 1 123 ? 11.492 -38 -27.531 1 68.88 123 ASN A N 1
ATOM 973 C CA . ASN A 1 123 ? 12.422 -36.969 -27.984 1 68.88 123 ASN A CA 1
ATOM 974 C C . ASN A 1 123 ? 12.359 -35.719 -27.109 1 68.88 123 ASN A C 1
ATOM 976 O O . ASN A 1 123 ? 13.039 -34.719 -27.375 1 68.88 123 ASN A O 1
ATOM 980 N N . PHE A 1 124 ? 11.523 -35.812 -26.125 1 68.69 124 PHE A N 1
ATOM 981 C CA . PHE A 1 124 ? 11.391 -34.719 -25.188 1 68.69 124 PHE A CA 1
ATOM 982 C C . PHE A 1 124 ? 12.688 -34.5 -24.406 1 68.69 124 PHE A C 1
ATOM 984 O O . PHE A 1 124 ? 13.25 -35.469 -23.875 1 68.69 124 PHE A O 1
ATOM 991 N N . ASN A 1 125 ? 13.523 -33.344 -24.688 1 59.03 125 ASN A N 1
ATOM 992 C CA . ASN A 1 125 ? 14.711 -32.969 -23.938 1 59.03 125 ASN A CA 1
ATOM 993 C C . ASN A 1 125 ? 14.352 -32.094 -22.75 1 59.03 125 ASN A C 1
ATOM 995 O O . ASN A 1 125 ? 13.758 -31.016 -22.922 1 59.03 125 ASN A O 1
ATOM 999 N N . ALA A 1 126 ? 14.148 -32.656 -21.516 1 59.97 126 ALA A N 1
ATOM 1000 C CA . ALA A 1 126 ? 13.898 -31.875 -20.297 1 59.97 126 ALA A CA 1
ATOM 1001 C C . ALA A 1 126 ? 15.008 -30.844 -20.078 1 59.97 126 ALA A C 1
ATOM 1003 O O . ALA A 1 126 ? 16.172 -31.219 -19.875 1 59.97 126 ALA A O 1
ATOM 1004 N N . ALA A 1 127 ? 15.148 -29.891 -20.734 1 50.66 127 ALA A N 1
ATOM 1005 C CA . ALA A 1 127 ? 16.25 -28.938 -20.656 1 50.66 127 ALA A CA 1
ATOM 1006 C C . ALA A 1 127 ? 16.531 -28.547 -19.203 1 50.66 127 ALA A C 1
ATOM 1008 O O . ALA A 1 127 ? 17.594 -28 -18.906 1 50.66 127 ALA A O 1
ATOM 1009 N N . ALA A 1 128 ? 15.711 -28.391 -18.141 1 50.84 128 ALA A N 1
ATOM 1010 C CA . ALA A 1 128 ? 15.938 -27.594 -16.938 1 50.84 128 ALA A CA 1
ATOM 1011 C C . ALA A 1 128 ? 16.797 -28.344 -15.938 1 50.84 128 ALA A C 1
ATOM 1013 O O . ALA A 1 128 ? 16.953 -27.922 -14.789 1 50.84 128 ALA A O 1
ATOM 1014 N N . LYS A 1 129 ? 17.422 -29.422 -15.977 1 44.72 129 LYS A N 1
ATOM 1015 C CA . LYS A 1 129 ? 18.266 -29.891 -14.883 1 44.72 129 LYS A CA 1
ATOM 1016 C C . LYS A 1 129 ? 19.281 -28.828 -14.477 1 44.72 129 LYS A C 1
ATOM 1018 O O . LYS A 1 129 ? 20.016 -29.016 -13.508 1 44.72 129 LYS A O 1
ATOM 1023 N N . LYS A 1 130 ? 19.547 -27.734 -15.008 1 33.03 130 LYS A N 1
ATOM 1024 C CA . LYS A 1 130 ? 20.625 -26.953 -14.398 1 33.03 130 LYS A CA 1
ATOM 1025 C C . LYS A 1 130 ? 20.078 -25.984 -13.359 1 33.03 130 LYS A C 1
ATOM 1027 O O . LYS A 1 130 ? 19.016 -25.391 -13.555 1 33.03 130 LYS A O 1
ATOM 1032 N N . MET B 1 1 ? -16.328 -46.406 -22.422 1 40.31 1 MET B N 1
ATOM 1033 C CA . MET B 1 1 ? -15.961 -46.562 -21.016 1 40.31 1 MET B CA 1
ATOM 1034 C C . MET B 1 1 ? -15.117 -45.375 -20.547 1 40.31 1 MET B C 1
ATOM 1036 O O . MET B 1 1 ? -14.164 -45 -21.234 1 40.31 1 MET B O 1
ATOM 1040 N N . GLY B 1 2 ? -15.648 -44.344 -19.891 1 52.28 2 GLY B N 1
ATOM 1041 C CA . GLY B 1 2 ? -15 -43.094 -19.625 1 52.28 2 GLY B CA 1
ATOM 1042 C C . GLY B 1 2 ? -13.609 -43.219 -19.031 1 52.28 2 GLY B C 1
ATOM 1043 O O . GLY B 1 2 ? -13.406 -44 -18.094 1 52.28 2 GLY B O 1
ATOM 1044 N N . ILE B 1 3 ? -12.641 -43.25 -19.812 1 62.44 3 ILE B N 1
ATOM 1045 C CA . ILE B 1 3 ? -11.266 -43.531 -19.422 1 62.44 3 ILE B CA 1
ATOM 1046 C C . ILE B 1 3 ? -10.977 -42.875 -18.078 1 62.44 3 ILE B C 1
ATOM 1048 O O . ILE B 1 3 ? -11.18 -41.688 -17.906 1 62.44 3 ILE B O 1
ATOM 1052 N N . ARG B 1 4 ? -11.07 -43.531 -16.984 1 82.12 4 ARG B N 1
ATOM 1053 C CA . ARG B 1 4 ? -10.852 -43.125 -15.609 1 82.12 4 ARG B CA 1
ATOM 1054 C C . ARG B 1 4 ? -9.461 -42.5 -15.445 1 82.12 4 ARG B C 1
ATOM 1056 O O . ARG B 1 4 ? -8.461 -43.094 -15.867 1 82.12 4 ARG B O 1
ATOM 1063 N N . GLU B 1 5 ? -9.383 -41.188 -15.32 1 89.88 5 GLU B N 1
ATOM 1064 C CA . GLU B 1 5 ? -8.117 -40.5 -15.047 1 89.88 5 GLU B CA 1
ATOM 1065 C C . GLU B 1 5 ? -7.773 -40.562 -13.562 1 89.88 5 GLU B C 1
ATOM 1067 O O . GLU B 1 5 ? -8.656 -40.438 -12.711 1 89.88 5 GLU B O 1
ATOM 1072 N N . GLU B 1 6 ? -6.555 -41.062 -13.305 1 94.56 6 GLU B N 1
ATOM 1073 C CA . GLU B 1 6 ? -6.039 -41.031 -11.938 1 94.56 6 GLU B CA 1
ATOM 1074 C C . GLU B 1 6 ? -5.422 -39.688 -11.609 1 94.56 6 GLU B C 1
ATOM 1076 O O . GLU B 1 6 ? -4.551 -39.188 -12.336 1 94.56 6 GLU B O 1
ATOM 1081 N N . VAL B 1 7 ? -5.965 -39.156 -10.555 1 95.12 7 VAL B N 1
ATOM 1082 C CA . VAL B 1 7 ? -5.531 -37.812 -10.164 1 95.12 7 VAL B CA 1
ATOM 1083 C C . VAL B 1 7 ? -4.258 -37.906 -9.328 1 95.12 7 VAL B C 1
ATOM 1085 O O . VAL B 1 7 ? -4.203 -38.625 -8.344 1 95.12 7 VAL B O 1
ATOM 1088 N N . TYR B 1 8 ? -3.295 -37.156 -9.805 1 95.75 8 TYR B N 1
ATOM 1089 C CA . TYR B 1 8 ? -2.049 -37.062 -9.055 1 95.75 8 TYR B CA 1
ATOM 1090 C C . TYR B 1 8 ? -2.088 -35.875 -8.086 1 95.75 8 TYR B C 1
ATOM 1092 O O . TYR B 1 8 ? -1.715 -36 -6.922 1 95.75 8 TYR B O 1
ATOM 1100 N N . PHE B 1 9 ? -2.523 -34.75 -8.664 1 94.69 9 PHE B N 1
ATOM 1101 C CA . PHE B 1 9 ? -2.6 -33.531 -7.875 1 94.69 9 PHE B CA 1
ATOM 1102 C C . PHE B 1 9 ? -3.826 -32.719 -8.258 1 94.69 9 PHE B C 1
ATOM 1104 O O . PHE B 1 9 ? -4.125 -32.562 -9.445 1 94.69 9 PHE B O 1
ATOM 1111 N N . GLU B 1 10 ? -4.52 -32.281 -7.234 1 94.5 10 GLU B N 1
ATOM 1112 C CA . GLU B 1 10 ? -5.637 -31.375 -7.406 1 94.5 10 GLU B CA 1
ATOM 1113 C C . GLU B 1 10 ? -5.656 -30.312 -6.305 1 94.5 10 GLU B C 1
ATOM 1115 O O . GLU B 1 10 ? -5.691 -30.641 -5.117 1 94.5 10 GLU B O 1
ATOM 1120 N N . GLY B 1 11 ? -5.5 -29.141 -6.703 1 91.69 11 GLY B N 1
ATOM 1121 C CA . GLY B 1 11 ? -5.465 -28.094 -5.703 1 91.69 11 GLY B CA 1
ATOM 1122 C C . GLY B 1 11 ? -5.199 -26.719 -6.293 1 91.69 11 GLY B C 1
ATOM 1123 O O . GLY B 1 11 ? -5.262 -26.531 -7.512 1 91.69 11 GLY B O 1
ATOM 1124 N N . GLY B 1 12 ? -5.105 -25.75 -5.41 1 92.81 12 GLY B N 1
ATOM 1125 C CA . GLY B 1 12 ? -4.848 -24.375 -5.805 1 92.81 12 GLY B CA 1
ATOM 1126 C C . GLY B 1 12 ? -3.414 -23.938 -5.562 1 92.81 12 GLY B C 1
ATOM 1127 O O . GLY B 1 12 ? -2.562 -24.75 -5.211 1 92.81 12 GLY B O 1
ATOM 1128 N N . PRO B 1 13 ? -3.195 -22.656 -5.871 1 94.69 13 PRO B N 1
ATOM 1129 C CA . PRO B 1 13 ? -1.848 -22.109 -5.664 1 94.69 13 PRO B CA 1
ATOM 1130 C C . PRO B 1 13 ? -1.429 -22.125 -4.195 1 94.69 13 PRO B C 1
ATOM 1132 O O . PRO B 1 13 ? -2.283 -22.156 -3.307 1 94.69 13 PRO B O 1
ATOM 1135 N N . HIS B 1 14 ? -0.167 -22.203 -4.062 1 94.81 14 HIS B N 1
ATOM 1136 C CA . HIS B 1 14 ? 0.387 -22.188 -2.713 1 94.81 14 HIS B CA 1
ATOM 1137 C C . HIS B 1 14 ? 0.018 -20.891 -1.986 1 94.81 14 HIS B C 1
ATOM 1139 O O . HIS B 1 14 ? 0.097 -19.812 -2.562 1 94.81 14 HIS B O 1
ATOM 1145 N N . ILE B 1 15 ? -0.314 -21.062 -0.684 1 91.06 15 ILE B N 1
ATOM 1146 C CA . ILE B 1 15 ? -0.764 -19.938 0.136 1 91.06 15 ILE B CA 1
ATOM 1147 C C . ILE B 1 15 ? 0.35 -18.906 0.244 1 91.06 15 ILE B C 1
ATOM 1149 O O . ILE B 1 15 ? 0.08 -17.703 0.362 1 91.06 15 ILE B O 1
ATOM 1153 N N . GLY B 1 16 ? 1.579 -19.328 0.203 1 91.75 16 GLY B N 1
ATOM 1154 C CA . GLY B 1 16 ? 2.713 -18.422 0.278 1 91.75 16 GLY B CA 1
ATOM 1155 C C . GLY B 1 16 ? 2.697 -17.359 -0.806 1 91.75 16 GLY B C 1
ATOM 1156 O O . GLY B 1 16 ? 3.111 -16.219 -0.572 1 91.75 16 GLY B O 1
ATOM 1157 N N . ASP B 1 17 ? 2.262 -17.75 -1.949 1 92.31 17 ASP B N 1
ATOM 1158 C CA . ASP B 1 17 ? 2.17 -16.797 -3.055 1 92.31 17 ASP B CA 1
ATOM 1159 C C . ASP B 1 17 ? 1.217 -15.656 -2.721 1 92.31 17 ASP B C 1
ATOM 1161 O O . ASP B 1 17 ? 1.527 -14.492 -2.969 1 92.31 17 ASP B O 1
ATOM 1165 N N . LEU B 1 18 ? 0.085 -16 -2.162 1 91.62 18 LEU B N 1
ATOM 1166 C CA . LEU B 1 18 ? -0.888 -14.992 -1.75 1 91.62 18 LEU B CA 1
ATOM 1167 C C . LEU B 1 18 ? -0.287 -14.047 -0.715 1 91.62 18 LEU B C 1
ATOM 1169 O O . LEU B 1 18 ? -0.389 -12.828 -0.85 1 91.62 18 LEU B O 1
ATOM 1173 N N . ILE B 1 19 ? 0.394 -14.594 0.243 1 92 19 ILE B N 1
ATOM 1174 C CA . ILE B 1 19 ? 0.963 -13.836 1.352 1 92 19 ILE B CA 1
ATOM 1175 C C . ILE B 1 19 ? 2.035 -12.883 0.828 1 92 19 ILE B C 1
ATOM 1177 O O . ILE B 1 19 ? 2.043 -11.695 1.169 1 92 19 ILE B O 1
ATOM 1181 N N . ILE B 1 20 ? 2.902 -13.406 0.009 1 89.94 20 ILE B N 1
ATOM 1182 C CA . ILE B 1 20 ? 4.023 -12.617 -0.5 1 89.94 20 ILE B CA 1
ATOM 1183 C C . ILE B 1 20 ? 3.498 -11.484 -1.375 1 89.94 20 ILE B C 1
ATOM 1185 O O . ILE B 1 20 ? 3.965 -10.344 -1.271 1 89.94 20 ILE B O 1
ATOM 1189 N N . ASN B 1 21 ? 2.5 -11.875 -2.205 1 89.44 21 ASN B N 1
ATOM 1190 C CA . ASN B 1 21 ? 1.933 -10.852 -3.074 1 89.44 21 ASN B CA 1
ATOM 1191 C C . ASN B 1 21 ? 1.225 -9.758 -2.271 1 89.44 21 ASN B C 1
ATOM 1193 O O . ASN B 1 21 ? 1.278 -8.586 -2.631 1 89.44 21 ASN B O 1
ATOM 1197 N N . ILE B 1 22 ? 0.664 -10.031 -1.162 1 87.25 22 ILE B N 1
ATOM 1198 C CA . ILE B 1 22 ? 0.023 -9.07 -0.271 1 87.25 22 ILE B CA 1
ATOM 1199 C C . ILE B 1 22 ? 1.081 -8.18 0.37 1 87.25 22 ILE B C 1
ATOM 1201 O O . ILE B 1 22 ? 0.93 -6.957 0.405 1 87.25 22 ILE B O 1
ATOM 1205 N N . LEU B 1 23 ? 2.193 -8.773 0.84 1 86.44 23 LEU B N 1
ATOM 1206 C CA . LEU B 1 23 ? 3.266 -8.031 1.495 1 86.44 23 LEU B CA 1
ATOM 1207 C C . LEU B 1 23 ? 3.951 -7.09 0.516 1 86.44 23 LEU B C 1
ATOM 1209 O O . LEU B 1 23 ? 4.211 -5.93 0.844 1 86.44 23 LEU B O 1
ATOM 1213 N N . ILE B 1 24 ? 4.207 -7.59 -0.714 1 84.44 24 ILE B N 1
ATOM 1214 C CA . ILE B 1 24 ? 4.863 -6.777 -1.735 1 84.44 24 ILE B CA 1
ATOM 1215 C C . ILE B 1 24 ? 3.965 -5.605 -2.119 1 84.44 24 ILE B C 1
ATOM 1217 O O . ILE B 1 24 ? 4.43 -4.469 -2.225 1 84.44 24 ILE B O 1
ATOM 1221 N N . GLY B 1 25 ? 2.701 -5.832 -2.332 1 81.94 25 GLY B N 1
ATOM 1222 C CA . GLY B 1 25 ? 1.751 -4.785 -2.674 1 81.94 25 GLY B CA 1
ATOM 1223 C C . GLY B 1 25 ? 1.678 -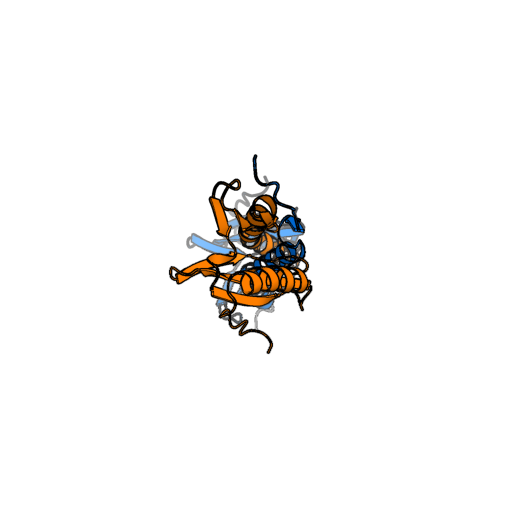3.684 -1.636 1 81.94 25 GLY B C 1
ATOM 1224 O O . GLY B 1 25 ? 1.668 -2.5 -1.979 1 81.94 25 GLY B O 1
ATOM 1225 N N . LEU B 1 26 ? 1.7 -4.086 -0.382 1 80.62 26 LEU B N 1
ATOM 1226 C CA . LEU B 1 26 ? 1.653 -3.145 0.732 1 80.62 26 LEU B CA 1
ATOM 1227 C C . LEU B 1 26 ? 2.908 -2.279 0.765 1 80.62 26 LEU B C 1
ATOM 1229 O O . LEU B 1 26 ? 2.832 -1.079 1.04 1 80.62 26 LEU B O 1
ATOM 1233 N N . THR B 1 27 ? 4.004 -2.816 0.381 1 81.31 27 THR B N 1
ATOM 1234 C CA . THR B 1 27 ? 5.273 -2.105 0.446 1 81.31 27 THR B CA 1
ATOM 1235 C C . THR B 1 27 ? 5.41 -1.136 -0.725 1 81.31 27 THR B C 1
ATOM 1237 O O . THR B 1 27 ? 5.781 0.025 -0.536 1 81.31 27 THR B O 1
ATOM 1240 N N . VAL B 1 28 ? 5.07 -1.6 -1.893 1 82 28 VAL B N 1
ATOM 1241 C CA . VAL B 1 28 ? 5.262 -0.804 -3.102 1 82 28 VAL B CA 1
ATOM 1242 C C . VAL B 1 28 ? 4.352 0.421 -3.062 1 82 28 VAL B C 1
ATOM 1244 O O . VAL B 1 28 ? 4.781 1.533 -3.377 1 82 28 VAL B O 1
ATOM 1247 N N . VAL B 1 29 ? 3.189 0.261 -2.723 1 79.31 29 VAL B N 1
ATOM 1248 C CA . VAL B 1 29 ? 2.211 1.343 -2.703 1 79.31 29 VAL B CA 1
ATOM 1249 C C . VAL B 1 29 ? 2.395 2.186 -1.442 1 79.31 29 VAL B C 1
ATOM 1251 O O . VAL B 1 29 ? 2.232 3.406 -1.475 1 79.31 29 VAL B O 1
ATOM 1254 N N . GLY B 1 30 ? 2.762 1.457 -0.373 1 83.06 30 GLY B N 1
ATOM 1255 C CA . GLY B 1 30 ? 2.881 2.123 0.915 1 83.06 30 GLY B CA 1
ATOM 1256 C C . GLY B 1 30 ? 4.125 2.98 1.029 1 83.06 30 GLY B C 1
ATOM 1257 O O . GLY B 1 30 ? 4.125 3.998 1.725 1 83.06 30 GLY B O 1
ATOM 1258 N N . ILE B 1 31 ? 5.094 2.721 0.275 1 84.38 31 ILE B N 1
ATOM 1259 C CA . ILE B 1 31 ? 6.395 3.361 0.43 1 84.38 31 ILE B CA 1
ATOM 1260 C C . ILE B 1 31 ? 6.293 4.836 0.047 1 84.38 31 ILE B C 1
ATOM 1262 O O . ILE B 1 31 ? 6.688 5.711 0.819 1 84.38 31 ILE B O 1
ATOM 1266 N N . PRO B 1 32 ? 5.828 5.168 -1.114 1 86.62 32 PRO B N 1
ATOM 1267 C CA . PRO B 1 32 ? 5.734 6.586 -1.465 1 86.62 32 PRO B CA 1
ATOM 1268 C C . PRO B 1 32 ? 4.926 7.395 -0.45 1 86.62 32 PRO B C 1
ATOM 1270 O O . PRO B 1 32 ? 5.281 8.531 -0.136 1 86.62 32 PRO B O 1
ATOM 1273 N N . LEU B 1 33 ? 3.795 6.84 0.008 1 83.38 33 LEU B N 1
ATOM 1274 C CA . LEU B 1 33 ? 2.953 7.52 0.988 1 83.38 33 LEU B CA 1
ATOM 1275 C C . LEU B 1 33 ? 3.695 7.703 2.307 1 83.38 33 LEU B C 1
ATOM 1277 O O . LEU B 1 33 ? 3.605 8.766 2.932 1 83.38 33 LEU B O 1
ATOM 1281 N N . THR B 1 34 ? 4.418 6.742 2.676 1 86.44 34 THR B N 1
ATOM 1282 C CA . THR B 1 34 ? 5.215 6.789 3.898 1 86.44 34 THR B CA 1
ATOM 1283 C C . THR B 1 34 ? 6.32 7.832 3.783 1 86.44 34 THR B C 1
ATOM 1285 O O . THR B 1 34 ? 6.531 8.625 4.703 1 86.44 34 THR B O 1
ATOM 1288 N N . VAL B 1 35 ? 6.93 7.816 2.668 1 87.75 35 VAL B N 1
ATOM 1289 C CA . VAL B 1 35 ? 7.996 8.781 2.438 1 87.75 35 VAL B CA 1
ATOM 1290 C C . VAL B 1 35 ? 7.441 10.203 2.541 1 87.75 35 VAL B C 1
ATOM 1292 O O . VAL B 1 35 ? 8.031 11.055 3.207 1 87.75 35 VAL B O 1
ATOM 1295 N N . GLY B 1 36 ? 6.309 10.445 1.867 1 88 36 GLY B N 1
ATOM 1296 C CA . GLY B 1 36 ? 5.684 11.75 1.95 1 88 36 GLY B CA 1
ATOM 1297 C C . GLY B 1 36 ? 5.355 12.172 3.371 1 88 36 GLY B C 1
ATOM 1298 O O . GLY B 1 36 ? 5.598 13.312 3.76 1 88 36 GLY B O 1
ATOM 1299 N N . ALA B 1 37 ? 4.816 11.273 4.152 1 89.5 37 ALA B N 1
ATOM 1300 C CA . ALA B 1 37 ? 4.484 11.539 5.551 1 89.5 37 ALA B CA 1
ATOM 1301 C C . ALA B 1 37 ? 5.738 11.836 6.367 1 89.5 37 ALA B C 1
ATOM 1303 O O . ALA B 1 37 ? 5.734 12.727 7.219 1 89.5 37 ALA B O 1
ATOM 1304 N N . ILE B 1 38 ? 6.801 11.133 6.109 1 89.81 38 ILE B N 1
ATOM 1305 C CA . ILE B 1 38 ? 8.062 11.297 6.828 1 89.81 38 ILE B CA 1
ATOM 1306 C C . ILE B 1 38 ? 8.68 12.641 6.477 1 89.81 38 ILE B C 1
ATOM 1308 O O . ILE B 1 38 ? 9.133 13.375 7.363 1 89.81 38 ILE B O 1
ATOM 1312 N N . VAL B 1 39 ? 8.688 12.953 5.176 1 89.75 39 VAL B N 1
ATOM 1313 C CA . VAL B 1 39 ? 9.219 14.234 4.723 1 89.75 39 VAL B CA 1
ATOM 1314 C C . VAL B 1 39 ? 8.516 15.375 5.445 1 89.75 39 VAL B C 1
ATOM 1316 O O . VAL B 1 39 ? 9.164 16.281 5.973 1 89.75 39 VAL B O 1
ATOM 1319 N N . ARG B 1 40 ? 7.203 15.32 5.516 1 90.19 40 ARG B N 1
ATOM 1320 C CA . ARG B 1 40 ? 6.441 16.359 6.199 1 90.19 40 ARG B CA 1
ATOM 1321 C C . ARG B 1 40 ? 6.785 16.406 7.684 1 90.19 40 ARG B C 1
ATOM 1323 O O . ARG B 1 40 ? 6.938 17.484 8.258 1 90.19 40 ARG B O 1
ATOM 1330 N N . ALA B 1 41 ? 6.895 15.289 8.281 1 91.75 41 ALA B N 1
ATOM 1331 C CA . ALA B 1 41 ? 7.168 15.195 9.711 1 91.75 41 ALA B CA 1
ATOM 1332 C C . ALA B 1 41 ? 8.539 15.766 10.047 1 91.75 41 ALA B C 1
ATOM 1334 O O . ALA B 1 41 ? 8.727 16.359 11.109 1 91.75 41 ALA B O 1
ATOM 1335 N N . LEU B 1 42 ? 9.469 15.68 9.148 1 92 42 LEU B N 1
ATOM 1336 C CA . LEU B 1 42 ? 10.859 16.062 9.406 1 92 42 LEU B CA 1
ATOM 1337 C C . LEU B 1 42 ? 11.055 17.562 9.195 1 92 42 LEU B C 1
ATOM 1339 O O . LEU B 1 42 ? 11.836 18.188 9.906 1 92 42 LEU B O 1
ATOM 1343 N N . TRP B 1 43 ? 10.242 18.094 8.297 1 93.5 43 TRP B N 1
ATOM 1344 C CA . TRP B 1 43 ? 10.578 19.469 7.945 1 93.5 43 TRP B CA 1
ATOM 1345 C C . TRP B 1 43 ? 9.484 20.422 8.406 1 93.5 43 TRP B C 1
ATOM 1347 O O . TRP B 1 43 ? 9.727 21.625 8.57 1 93.5 43 TRP B O 1
ATOM 1357 N N . LEU B 1 44 ? 8.297 20.062 8.594 1 95 44 LEU B N 1
ATOM 1358 C CA . LEU B 1 44 ? 7.227 20.938 9.039 1 95 44 LEU B CA 1
ATOM 1359 C C . LEU B 1 44 ? 7.434 21.359 10.492 1 95 44 LEU B C 1
ATOM 1361 O O . LEU B 1 44 ? 7.684 20.516 11.359 1 95 44 LEU B O 1
ATOM 1365 N N . ARG B 1 45 ? 7.449 22.656 10.727 1 95.88 45 ARG B N 1
ATOM 1366 C CA . ARG B 1 45 ? 7.645 23.219 12.062 1 95.88 45 ARG B CA 1
ATOM 1367 C C . ARG B 1 45 ? 6.719 24.406 12.297 1 95.88 45 ARG B C 1
ATOM 1369 O O . ARG B 1 45 ? 6.406 25.156 11.359 1 95.88 45 ARG B O 1
ATOM 1376 N N . PHE B 1 46 ? 6.27 24.453 13.516 1 97.19 46 PHE B N 1
ATOM 1377 C CA . PHE B 1 46 ? 5.453 25.578 13.953 1 97.19 46 PHE B CA 1
ATOM 1378 C C . PHE B 1 46 ? 6.188 26.406 15 1 97.19 46 PHE B C 1
ATOM 1380 O O . PHE B 1 46 ? 6.875 25.859 15.859 1 97.19 46 PHE B O 1
ATOM 1387 N N . ARG B 1 47 ? 6.098 27.656 14.898 1 96.81 47 ARG B N 1
ATOM 1388 C CA . ARG B 1 47 ? 6.562 28.578 15.93 1 96.81 47 ARG B CA 1
ATOM 1389 C C . ARG B 1 47 ? 5.504 29.641 16.25 1 96.81 47 ARG B C 1
ATOM 1391 O O . ARG B 1 47 ? 5.207 30.5 15.406 1 96.81 47 ARG B O 1
ATOM 1398 N N . ILE B 1 48 ? 5.008 29.484 17.469 1 97.5 48 ILE B N 1
ATOM 1399 C CA . ILE B 1 48 ? 3.951 30.391 17.922 1 97.5 48 ILE B CA 1
ATOM 1400 C C . ILE B 1 48 ? 4.461 31.25 19.078 1 97.5 48 ILE B C 1
ATOM 1402 O O . ILE B 1 48 ? 4.859 30.734 20.125 1 97.5 48 ILE B O 1
ATOM 1406 N N . THR B 1 49 ? 4.477 32.562 18.797 1 97.44 49 THR B N 1
ATOM 1407 C CA . THR B 1 49 ? 4.949 33.5 19.812 1 97.44 49 THR B CA 1
ATOM 1408 C C . THR B 1 49 ? 3.836 34.469 20.219 1 97.44 49 THR B C 1
ATOM 1410 O O . THR B 1 49 ? 2.68 34.281 19.828 1 97.44 49 THR B O 1
ATOM 1413 N N . ASP B 1 50 ? 4.207 35.438 21.047 1 95.81 50 ASP B N 1
ATOM 1414 C CA . ASP B 1 50 ? 3.232 36.438 21.469 1 95.81 50 ASP B CA 1
ATOM 1415 C C . ASP B 1 50 ? 3 37.469 20.359 1 95.81 50 ASP B C 1
ATOM 1417 O O . ASP B 1 50 ? 2.086 38.281 20.453 1 95.81 50 ASP B O 1
ATOM 1421 N N . ARG B 1 51 ? 3.752 37.25 19.203 1 95.25 51 ARG B N 1
ATOM 1422 C CA . ARG B 1 51 ? 3.639 38.281 18.172 1 95.25 51 ARG B CA 1
ATOM 1423 C C . ARG B 1 51 ? 3.15 37.719 16.859 1 95.25 51 ARG B C 1
ATOM 1425 O O . ARG B 1 51 ? 2.479 38.375 16.078 1 95.25 51 ARG B O 1
ATOM 1432 N N . ARG B 1 52 ? 3.555 36.469 16.609 1 97.06 52 ARG B N 1
ATOM 1433 C CA . ARG B 1 52 ? 3.254 35.969 15.273 1 97.06 52 ARG B CA 1
ATOM 1434 C C . ARG B 1 52 ? 3.197 34.438 15.273 1 97.06 52 ARG B C 1
ATOM 1436 O O . ARG B 1 52 ? 3.641 33.812 16.234 1 97.06 52 ARG B O 1
ATOM 1443 N N . VAL B 1 53 ? 2.594 33.906 14.289 1 97.31 53 VAL B N 1
ATOM 1444 C CA . VAL B 1 53 ? 2.582 32.5 13.969 1 97.31 53 VAL B CA 1
ATOM 1445 C C . VAL B 1 53 ? 3.475 32.25 12.758 1 97.31 53 VAL B C 1
ATOM 1447 O O . VAL B 1 53 ? 3.318 32.875 11.711 1 97.31 53 VAL B O 1
ATOM 1450 N N . SER B 1 54 ? 4.418 31.328 12.953 1 97.25 54 SER B N 1
ATOM 1451 C CA . SER B 1 54 ? 5.332 30.953 11.875 1 97.25 54 SER B CA 1
ATOM 1452 C C . SER B 1 54 ? 5.219 29.469 11.539 1 97.25 54 SER B C 1
ATOM 1454 O O . SER B 1 54 ? 5.133 28.641 12.438 1 97.25 54 SER B O 1
ATOM 1456 N N . VAL B 1 55 ? 5.137 29.281 10.273 1 96.62 55 VAL B N 1
ATOM 1457 C CA . VAL B 1 55 ? 5.105 27.906 9.789 1 96.62 55 VAL B CA 1
ATOM 1458 C C . VAL B 1 55 ? 6.23 27.688 8.773 1 96.62 55 VAL B C 1
ATOM 1460 O O . VAL B 1 55 ? 6.371 28.453 7.82 1 96.62 55 VAL B O 1
ATOM 1463 N N . THR B 1 56 ? 7.109 26.734 9.18 1 95.81 56 THR B N 1
ATOM 1464 C CA . THR B 1 56 ? 8.156 26.312 8.258 1 95.81 56 THR B CA 1
ATOM 1465 C C . THR B 1 56 ? 7.844 24.938 7.664 1 95.81 56 THR B C 1
ATOM 1467 O O . THR B 1 56 ? 7.586 23.984 8.398 1 95.81 56 THR B O 1
ATOM 1470 N N . GLY B 1 57 ? 7.75 24.969 6.336 1 91.44 57 GLY B N 1
ATOM 1471 C CA . GLY B 1 57 ? 7.449 23.719 5.656 1 91.44 57 GLY B CA 1
ATOM 1472 C C . GLY B 1 57 ? 8.172 23.562 4.336 1 91.44 57 GLY B C 1
ATOM 1473 O O . GLY B 1 57 ? 9.273 24.094 4.156 1 91.44 57 GLY B O 1
ATOM 1474 N N . GLY B 1 58 ? 7.652 22.781 3.506 1 85.06 58 GLY B N 1
ATOM 1475 C CA . GLY B 1 58 ? 8.289 22.516 2.221 1 85.06 58 GLY B CA 1
ATOM 1476 C C . GLY B 1 58 ? 9.469 21.578 2.316 1 85.06 58 GLY B C 1
ATOM 1477 O O . GLY B 1 58 ? 9.766 21.047 3.389 1 85.06 58 GLY B O 1
ATOM 1478 N N . TRP B 1 59 ? 10.047 21.438 1.076 1 86.5 59 TRP B N 1
ATOM 1479 C CA . TRP B 1 59 ? 11.227 20.578 1.034 1 86.5 59 TRP B CA 1
ATOM 1480 C C . TRP B 1 59 ? 12.391 21.219 1.781 1 86.5 59 TRP B C 1
ATOM 1482 O O . TRP B 1 59 ? 12.734 22.375 1.538 1 86.5 59 TRP B O 1
ATOM 1492 N N . MET B 1 60 ? 12.953 20.547 2.768 1 89.62 60 MET B N 1
ATOM 1493 C CA . MET B 1 60 ? 14.094 21 3.559 1 89.62 60 MET B CA 1
ATOM 1494 C C . MET B 1 60 ? 13.742 22.266 4.328 1 89.62 60 MET B C 1
ATOM 1496 O O . MET B 1 60 ? 14.625 23.078 4.641 1 89.62 60 MET B O 1
ATOM 1500 N N . GLY B 1 61 ? 12.406 22.484 4.496 1 88.06 61 GLY B N 1
ATOM 1501 C CA . GLY B 1 61 ? 11.984 23.625 5.281 1 88.06 61 GLY B CA 1
ATOM 1502 C C . GLY B 1 61 ? 12.281 24.953 4.605 1 88.06 61 GLY B C 1
ATOM 1503 O O . GLY B 1 61 ? 12.656 25.922 5.266 1 88.06 61 GLY B O 1
ATOM 1504 N N . ARG B 1 62 ? 12.219 25.016 3.281 1 90.75 62 ARG B N 1
ATOM 1505 C CA . ARG B 1 62 ? 12.617 26.203 2.541 1 90.75 62 ARG B CA 1
ATOM 1506 C C . ARG B 1 62 ? 11.469 27.203 2.439 1 90.75 62 ARG B C 1
ATOM 1508 O O . ARG B 1 62 ? 11.672 28.359 2.061 1 90.75 62 ARG B O 1
ATOM 1515 N N . ASP B 1 63 ? 10.297 26.75 2.771 1 91.5 63 ASP B N 1
ATOM 1516 C CA . ASP B 1 63 ? 9.133 27.625 2.727 1 91.5 63 ASP B CA 1
ATOM 1517 C C . ASP B 1 63 ? 8.742 28.078 4.129 1 91.5 63 ASP B C 1
ATOM 1519 O O . ASP B 1 63 ? 8.484 27.266 5.012 1 91.5 63 ASP B O 1
ATOM 1523 N N . ARG B 1 64 ? 8.883 29.359 4.352 1 94.12 64 ARG B N 1
ATOM 1524 C CA . ARG B 1 64 ? 8.492 29.906 5.645 1 94.12 64 ARG B CA 1
ATOM 1525 C C . ARG B 1 64 ? 7.422 30.984 5.484 1 94.12 64 ARG B C 1
ATOM 1527 O O . ARG B 1 64 ? 7.48 31.797 4.559 1 94.12 64 ARG B O 1
ATOM 1534 N N . SER B 1 65 ? 6.371 30.797 6.266 1 95.56 65 SER B N 1
ATOM 1535 C CA . SER B 1 65 ? 5.305 31.797 6.309 1 95.56 65 SER B CA 1
ATOM 1536 C C . SER B 1 65 ? 5.129 32.344 7.719 1 95.56 65 SER B C 1
ATOM 1538 O O . SER B 1 65 ? 4.996 31.594 8.68 1 95.56 65 SER B O 1
ATOM 1540 N N . ASP B 1 66 ? 5.23 33.688 7.852 1 95.62 66 ASP B N 1
ATOM 1541 C CA . ASP B 1 66 ? 5.023 34.375 9.117 1 95.62 66 ASP B CA 1
ATOM 1542 C C . ASP B 1 66 ? 3.803 35.312 9.047 1 95.62 66 ASP B C 1
ATOM 1544 O O . ASP B 1 66 ? 3.676 36.094 8.117 1 95.62 66 ASP B O 1
ATOM 1548 N N . VAL B 1 67 ? 2.951 35.188 10 1 96.69 67 VAL B N 1
ATOM 1549 C CA . VAL B 1 67 ? 1.753 36.031 10.023 1 96.69 67 VAL B CA 1
ATOM 1550 C C . VAL B 1 67 ? 1.587 36.656 11.406 1 96.69 67 VAL B C 1
ATOM 1552 O O . VAL B 1 67 ? 1.673 35.969 12.422 1 96.69 67 VAL B O 1
ATOM 1555 N N . ILE B 1 68 ? 1.436 37.969 11.406 1 96.12 68 ILE B N 1
ATOM 1556 C CA . ILE B 1 68 ? 1.192 38.656 12.664 1 96.12 68 ILE B CA 1
ATOM 1557 C C . ILE B 1 68 ? -0.285 38.531 13.039 1 96.12 68 ILE B C 1
ATOM 1559 O O . ILE B 1 68 ? -1.15 38.5 12.156 1 96.12 68 ILE B O 1
ATOM 1563 N N . TYR B 1 69 ? -0.522 38.562 14.305 1 96.5 69 TYR B N 1
ATOM 1564 C CA . TYR B 1 69 ? -1.874 38.344 14.805 1 96.5 69 TYR B CA 1
ATOM 1565 C C . TYR B 1 69 ? -2.848 39.344 14.234 1 96.5 69 TYR B C 1
ATOM 1567 O O . TYR B 1 69 ? -4.004 39.031 13.961 1 96.5 69 TYR B O 1
ATOM 1575 N N . SER B 1 70 ? -2.422 40.562 13.969 1 94.75 70 SER B N 1
ATOM 1576 C CA . SER B 1 70 ? -3.289 41.625 13.516 1 94.75 70 SER B CA 1
ATOM 1577 C C . SER B 1 70 ? -3.805 41.375 12.102 1 94.75 70 SER B C 1
ATOM 1579 O O . SER B 1 70 ? -4.801 41.969 11.688 1 94.75 70 SER B O 1
ATOM 1581 N N . GLU B 1 71 ? -3.107 40.5 11.422 1 95.38 71 GLU B N 1
ATOM 1582 C CA . GLU B 1 71 ? -3.492 40.219 10.047 1 95.38 71 GLU B CA 1
ATOM 1583 C C . GLU B 1 71 ? -4.504 39.062 9.977 1 95.38 71 GLU B C 1
ATOM 1585 O O . GLU B 1 71 ? -5.09 38.812 8.922 1 95.38 71 GLU B O 1
ATOM 1590 N N . ILE B 1 72 ? -4.746 38.438 11.07 1 95.94 72 ILE B N 1
ATOM 1591 C CA . ILE B 1 72 ? -5.633 37.281 11.102 1 95.94 72 ILE B CA 1
ATOM 1592 C C . ILE B 1 72 ? -7.074 37.719 11.312 1 95.94 72 ILE B C 1
ATOM 1594 O O . ILE B 1 72 ? -7.359 38.469 12.25 1 95.94 72 ILE B O 1
ATOM 1598 N N . VAL B 1 73 ? -8.016 37.25 10.438 1 94.44 73 VAL B N 1
ATOM 1599 C CA . VAL B 1 73 ? -9.391 37.688 10.547 1 94.44 73 VAL B CA 1
ATOM 1600 C C . VAL B 1 73 ? -10.312 36.531 10.867 1 94.44 73 VAL B C 1
ATOM 1602 O O . VAL B 1 73 ? -11.438 36.719 11.32 1 94.44 73 VAL B O 1
ATOM 1605 N N . LYS B 1 74 ? -9.805 35.312 10.492 1 94.62 74 LYS B N 1
ATOM 1606 C CA . LYS B 1 74 ? -10.625 34.125 10.75 1 94.62 74 LYS B CA 1
ATOM 1607 C C . LYS B 1 74 ? -9.75 32.906 11.094 1 94.62 74 LYS B C 1
ATOM 1609 O O . LYS B 1 74 ? -8.672 32.75 10.516 1 94.62 74 LYS B O 1
ATOM 1614 N N . ILE B 1 75 ? -10.227 32.094 12.086 1 96.38 75 ILE B N 1
ATOM 1615 C CA . ILE B 1 75 ? -9.547 30.859 12.469 1 96.38 75 ILE B CA 1
ATOM 1616 C C . ILE B 1 75 ? -10.547 29.719 12.492 1 96.38 75 ILE B C 1
ATOM 1618 O O . ILE B 1 75 ? -11.594 29.797 13.141 1 96.38 75 ILE B O 1
ATOM 1622 N N . VAL B 1 76 ? -10.211 28.734 11.727 1 96.44 76 VAL B N 1
ATOM 1623 C CA . VAL B 1 76 ? -11.016 27.531 11.75 1 96.44 76 VAL B CA 1
ATOM 1624 C C . VAL B 1 76 ? -10.164 26.344 12.195 1 96.44 76 VAL B C 1
ATOM 1626 O O . VAL B 1 76 ? -9.008 26.219 11.789 1 96.44 76 VAL B O 1
ATOM 1629 N N . LYS B 1 77 ? -10.633 25.562 13.156 1 96.75 77 LYS B N 1
ATOM 1630 C CA . LYS B 1 77 ? -9.898 24.391 13.602 1 96.75 77 LYS B CA 1
ATOM 1631 C C . LYS B 1 77 ? -10.688 23.109 13.32 1 96.75 77 LYS B C 1
ATOM 1633 O O . LYS B 1 77 ? -11.914 23.109 13.398 1 96.75 77 LYS B O 1
ATOM 1638 N N . VAL B 1 78 ? -10.062 22.125 12.852 1 96.56 78 VAL B N 1
ATOM 1639 C CA . VAL B 1 78 ? -10.664 20.828 12.578 1 96.56 78 VAL B CA 1
ATOM 1640 C C . VAL B 1 78 ? -9.922 19.75 13.367 1 96.56 78 VAL B C 1
ATOM 1642 O O . VAL B 1 78 ? -8.734 19.5 13.141 1 96.56 78 VAL B O 1
ATOM 1645 N N . PRO B 1 79 ? -10.672 19.047 14.305 1 96.25 79 PRO B N 1
ATOM 1646 C CA . PRO B 1 79 ? -10.031 17.984 15.078 1 96.25 79 PRO B CA 1
ATOM 1647 C C . PRO B 1 79 ? -9.688 16.766 14.234 1 96.25 79 PRO B C 1
ATOM 1649 O O . PRO B 1 79 ? -10.438 16.406 13.32 1 96.25 79 PRO B O 1
ATOM 1652 N N . ARG B 1 80 ? -8.484 16.156 14.508 1 96 80 ARG B N 1
ATOM 1653 C CA . ARG B 1 80 ? -8.016 14.898 13.922 1 96 80 ARG B CA 1
ATOM 1654 C C . ARG B 1 80 ? -7.574 13.922 15.008 1 96 80 ARG B C 1
ATOM 1656 O O . ARG B 1 80 ? -7.492 14.281 16.188 1 96 80 ARG B O 1
ATOM 1663 N N . GLY B 1 81 ? -7.367 12.695 14.594 1 92 81 GLY B N 1
ATOM 1664 C CA . GLY B 1 81 ? -6.938 11.703 15.562 1 92 81 GLY B CA 1
ATOM 1665 C C . GLY B 1 81 ? -7.832 11.633 16.781 1 92 81 GLY B C 1
ATOM 1666 O O . GLY B 1 81 ? -7.344 11.641 17.922 1 92 81 GLY B O 1
ATOM 1667 N N . ILE B 1 82 ? -9.164 11.773 16.672 1 90.5 82 ILE B N 1
ATOM 1668 C CA . ILE B 1 82 ? -10.156 11.727 17.75 1 90.5 82 ILE B CA 1
ATOM 1669 C C . ILE B 1 82 ? -9.922 12.883 18.719 1 90.5 82 ILE B C 1
ATOM 1671 O O . ILE B 1 82 ? -10.109 12.742 19.922 1 90.5 82 ILE B O 1
ATOM 1675 N N . GLY B 1 83 ? -9.148 13.945 18.281 1 93.06 83 GLY B N 1
ATOM 1676 C CA . GLY B 1 83 ? -8.977 15.141 19.094 1 93.06 83 GLY B CA 1
ATOM 1677 C C . GLY B 1 83 ? -7.586 15.273 19.672 1 93.06 83 GLY B C 1
ATOM 1678 O O . GLY B 1 83 ? -7.301 16.219 20.406 1 93.06 83 GLY B O 1
ATOM 1679 N N . LEU B 1 84 ? -6.734 14.328 19.375 1 94.38 84 LEU B N 1
ATOM 1680 C CA . LEU B 1 84 ? -5.375 14.367 19.922 1 94.38 84 LEU B CA 1
ATOM 1681 C C . LEU B 1 84 ? -4.551 15.453 19.219 1 94.38 84 LEU B C 1
ATOM 1683 O O . LEU B 1 84 ? -3.646 16.031 19.828 1 94.38 84 LEU B O 1
ATOM 1687 N N . TRP B 1 85 ? -4.84 15.57 18 1 96.19 85 TRP B N 1
ATOM 1688 C CA . TRP B 1 85 ? -4.258 16.656 17.234 1 96.19 85 TRP B CA 1
ATOM 1689 C C . TRP B 1 85 ? -5.285 17.25 16.266 1 96.19 85 TRP B C 1
ATOM 1691 O O . TRP B 1 85 ? -6.453 16.859 16.281 1 96.19 85 TRP B O 1
ATOM 1701 N N . GLY B 1 86 ? -4.938 18.359 15.641 1 96.81 86 GLY B N 1
ATOM 1702 C CA . GLY B 1 86 ? -5.891 18.984 14.727 1 96.81 86 GLY B CA 1
ATOM 1703 C C . GLY B 1 86 ? -5.234 19.875 13.695 1 96.81 86 GLY B C 1
ATOM 1704 O O . GLY B 1 86 ? -4.035 20.156 13.781 1 96.81 86 GLY B O 1
ATOM 1705 N N . ASP B 1 87 ? -6.016 20.203 12.742 1 97.25 87 ASP B N 1
ATOM 1706 C CA . ASP B 1 87 ? -5.625 21.156 11.719 1 97.25 87 ASP B CA 1
ATOM 1707 C C . ASP B 1 87 ? -6.246 22.531 11.977 1 97.25 87 ASP B C 1
ATOM 1709 O O . ASP B 1 87 ? -7.309 22.625 12.594 1 97.25 87 ASP B O 1
ATOM 1713 N N . MET B 1 88 ? -5.512 23.578 11.562 1 97.5 88 MET B N 1
ATOM 1714 C CA . MET B 1 88 ? -6.02 24.953 11.688 1 97.5 88 MET B CA 1
ATOM 1715 C C . MET B 1 88 ? -5.785 25.734 10.406 1 97.5 88 MET B C 1
ATOM 1717 O O . MET B 1 88 ? -4.793 25.516 9.711 1 97.5 88 MET B O 1
ATOM 1721 N N . VAL B 1 89 ? -6.746 26.547 10.109 1 97.25 89 VAL B N 1
ATOM 1722 C CA . VAL B 1 89 ? -6.594 27.438 8.969 1 97.25 89 VAL B CA 1
ATOM 1723 C C . VAL B 1 89 ? -6.762 28.891 9.422 1 97.25 89 VAL B C 1
ATOM 1725 O O . VAL B 1 89 ? -7.762 29.234 10.055 1 97.25 89 VAL B O 1
ATOM 1728 N N . LEU B 1 90 ? -5.715 29.656 9.234 1 97.44 90 LEU B N 1
ATOM 1729 C CA . LEU B 1 90 ? -5.762 31.094 9.5 1 97.44 90 LEU B CA 1
ATOM 1730 C C . LEU B 1 90 ? -6.047 31.875 8.219 1 97.44 90 LEU B C 1
ATOM 1732 O O . LEU B 1 90 ? -5.309 31.75 7.238 1 97.44 90 LEU B O 1
ATOM 1736 N N . THR B 1 91 ? -7.148 32.531 8.203 1 97.12 91 THR B N 1
ATOM 1737 C CA . THR B 1 91 ? -7.457 33.438 7.086 1 97.12 91 THR B CA 1
ATOM 1738 C C . THR B 1 91 ? -6.953 34.844 7.359 1 97.12 91 THR B C 1
ATOM 1740 O O . THR B 1 91 ? -7.184 35.375 8.438 1 97.12 91 THR B O 1
ATOM 1743 N N . LEU B 1 92 ? -6.227 35.375 6.395 1 96.31 92 LEU B N 1
ATOM 1744 C CA . LEU B 1 92 ? -5.629 36.688 6.578 1 96.31 92 LEU B CA 1
ATOM 1745 C C . LEU B 1 92 ? -6.512 37.75 5.965 1 96.31 92 LEU B C 1
ATOM 1747 O O . LEU B 1 92 ? -7.504 37.469 5.301 1 96.31 92 LEU B O 1
ATOM 1751 N N . ARG B 1 93 ? -6.156 39 6.199 1 94.25 93 ARG B N 1
ATOM 1752 C CA . ARG B 1 93 ? -6.918 40.156 5.742 1 94.25 93 ARG B CA 1
ATOM 1753 C C . ARG B 1 93 ? -6.973 40.188 4.219 1 94.25 93 ARG B C 1
ATOM 1755 O O . ARG B 1 93 ? -7.988 40.594 3.641 1 94.25 93 ARG B O 1
ATOM 1762 N N . ASP B 1 94 ? -5.98 39.75 3.627 1 95.25 94 ASP B N 1
ATOM 1763 C CA . ASP B 1 94 ? -5.922 39.781 2.168 1 95.25 94 ASP B CA 1
ATOM 1764 C C . ASP B 1 94 ? -6.641 38.594 1.549 1 95.25 94 ASP B C 1
ATOM 1766 O O . ASP B 1 94 ? -6.645 38.438 0.327 1 95.25 94 ASP B O 1
ATOM 1770 N N . GLY B 1 95 ? -7.156 37.75 2.338 1 95.31 95 GLY B N 1
ATOM 1771 C CA . GLY B 1 95 ? -7.91 36.625 1.849 1 95.31 95 GLY B CA 1
ATOM 1772 C C . GLY B 1 95 ? -7.078 35.344 1.758 1 95.31 95 GLY B C 1
ATOM 1773 O O . GLY B 1 95 ? -7.621 34.25 1.553 1 95.31 95 GLY B O 1
ATOM 1774 N N . SER B 1 96 ? -5.73 35.531 1.879 1 96.56 96 SER B N 1
ATOM 1775 C CA . SER B 1 96 ? -4.879 34.344 1.828 1 96.56 96 SER B CA 1
ATOM 1776 C C . SER B 1 96 ? -5.09 33.469 3.053 1 96.56 96 SER B C 1
ATOM 1778 O O . SER B 1 96 ? -5.613 33.906 4.07 1 96.56 96 SER B O 1
ATOM 1780 N N . ARG B 1 97 ? -4.734 32.188 2.896 1 96.44 97 ARG B N 1
ATOM 1781 C CA . ARG B 1 97 ? -4.941 31.219 3.977 1 96.44 97 ARG B CA 1
ATOM 1782 C C . ARG B 1 97 ? -3.641 30.516 4.34 1 96.44 97 ARG B C 1
ATOM 1784 O O . ARG B 1 97 ? -2.857 30.156 3.457 1 96.44 97 ARG B O 1
ATOM 1791 N N . LEU B 1 98 ? -3.42 30.438 5.633 1 96.56 98 LEU B N 1
ATOM 1792 C CA . LEU B 1 98 ? -2.291 29.672 6.156 1 96.56 98 LEU B CA 1
ATOM 1793 C C . LEU B 1 98 ? -2.77 28.422 6.891 1 96.56 98 LEU B C 1
ATOM 1795 O O . LEU B 1 98 ? -3.559 28.516 7.832 1 96.56 98 LEU B O 1
ATOM 1799 N N . GLU B 1 99 ? -2.234 27.375 6.418 1 95.44 99 GLU B N 1
ATOM 1800 C CA . GLU B 1 99 ? -2.676 26.109 6.992 1 95.44 99 GLU B CA 1
ATOM 1801 C C . GLU B 1 99 ? -1.633 25.547 7.953 1 95.44 99 GLU B C 1
ATOM 1803 O O . GLU B 1 99 ? -0.449 25.469 7.613 1 95.44 99 GLU B O 1
ATOM 1808 N N . LEU B 1 100 ? -2.07 25.188 9.172 1 96.56 100 LEU B N 1
ATOM 1809 C CA . LEU B 1 100 ? -1.29 24.438 10.148 1 96.56 100 LEU B CA 1
ATOM 1810 C C . LEU B 1 100 ? -1.812 23.016 10.289 1 96.56 100 LEU B C 1
ATOM 1812 O O . LEU B 1 100 ? -2.922 22.797 10.781 1 96.56 100 LEU B O 1
ATOM 1816 N N . ARG B 1 101 ? -0.882 22.109 9.883 1 95.25 101 ARG B N 1
ATOM 1817 C CA . ARG B 1 101 ? -1.352 20.719 9.836 1 95.25 101 ARG B CA 1
ATOM 1818 C C . ARG B 1 101 ? -0.878 19.938 11.055 1 95.25 101 ARG B C 1
ATOM 1820 O O . ARG B 1 101 ? 0.278 20.062 11.469 1 95.25 101 ARG B O 1
ATOM 1827 N N . ALA B 1 102 ? -1.817 19.156 11.578 1 96.88 102 ALA B N 1
ATOM 1828 C CA . ALA B 1 102 ? -1.523 18.219 12.648 1 96.88 102 ALA B CA 1
ATOM 1829 C C . ALA B 1 102 ? -0.865 18.906 13.836 1 96.88 102 ALA B C 1
ATOM 1831 O O . ALA B 1 102 ? 0.159 18.453 14.344 1 96.88 102 ALA B O 1
ATOM 1832 N N . VAL B 1 103 ? -1.457 19.984 14.273 1 96.88 103 VAL B N 1
ATOM 1833 C CA . VAL B 1 103 ? -0.939 20.75 15.391 1 96.88 103 VAL B CA 1
ATOM 1834 C C . VAL B 1 103 ? -1.187 20 16.703 1 96.88 103 VAL B C 1
ATOM 1836 O O . VAL B 1 103 ? -2.322 19.641 17 1 96.88 103 VAL B O 1
ATOM 1839 N N . PRO B 1 104 ? -0.08 19.75 17.438 1 95.19 104 PRO B N 1
ATOM 1840 C CA . PRO B 1 104 ? -0.3 19.172 18.766 1 95.19 104 PRO B CA 1
ATOM 1841 C C . PRO B 1 104 ? -0.98 20.156 19.719 1 95.19 104 PRO B C 1
ATOM 1843 O O . PRO B 1 104 ? -0.84 21.375 19.578 1 95.19 104 PRO B O 1
ATOM 1846 N N . LYS B 1 105 ? -1.768 19.609 20.75 1 94.69 105 LYS B N 1
ATOM 1847 C CA . LYS B 1 105 ? -2.49 20.453 21.688 1 94.69 105 LYS B CA 1
ATOM 1848 C C . LYS B 1 105 ? -3.232 21.578 20.953 1 94.69 105 LYS B C 1
ATOM 1850 O O . LYS B 1 105 ? -3.166 22.734 21.359 1 94.69 105 LYS B O 1
ATOM 1855 N N . PHE B 1 106 ? -3.887 21.203 19.875 1 96.5 106 PHE B N 1
ATOM 1856 C CA . PHE B 1 106 ? -4.43 22.172 18.938 1 96.5 106 PHE B CA 1
ATOM 1857 C C . PHE B 1 106 ? -5.492 23.031 19.609 1 96.5 106 PHE B C 1
ATOM 1859 O O . PHE B 1 106 ? -5.695 24.188 19.219 1 96.5 106 PHE B O 1
ATOM 1866 N N . ARG B 1 107 ? -6.172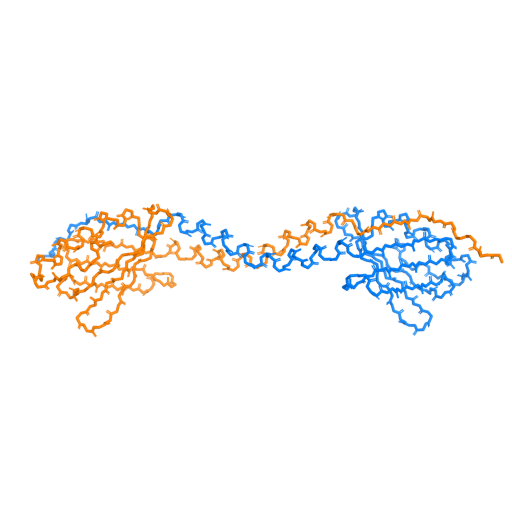 22.516 20.625 1 96.44 107 ARG B N 1
ATOM 1867 C CA . ARG B 1 107 ? -7.203 23.297 21.297 1 96.44 107 ARG B CA 1
ATOM 1868 C C . ARG B 1 107 ? -6.586 24.438 22.109 1 96.44 107 ARG B C 1
ATOM 1870 O O . ARG B 1 107 ? -7.078 25.562 22.062 1 96.44 107 ARG B O 1
ATOM 1877 N N . GLU B 1 108 ? -5.504 24.094 22.797 1 96.69 108 GLU B N 1
ATOM 1878 C CA . GLU B 1 108 ? -4.801 25.125 23.562 1 96.69 108 GLU B CA 1
ATOM 1879 C C . GLU B 1 108 ? -4.164 26.156 22.641 1 96.69 108 GLU B C 1
ATOM 1881 O O . GLU B 1 108 ? -4.195 27.359 22.938 1 96.69 108 GLU B O 1
ATOM 1886 N N . VAL B 1 109 ? -3.559 25.656 21.609 1 96.81 109 VAL B N 1
ATOM 1887 C CA . VAL B 1 109 ? -2.918 26.531 20.641 1 96.81 109 VAL B CA 1
ATOM 1888 C C . VAL B 1 109 ? -3.963 27.453 20.016 1 96.81 109 VAL B C 1
ATOM 1890 O O . VAL B 1 109 ? -3.734 28.656 19.859 1 96.81 109 VAL B O 1
ATOM 1893 N N . TYR B 1 110 ? -5.078 26.859 19.672 1 97.06 110 TYR B N 1
ATOM 1894 C CA . TYR B 1 110 ? -6.188 27.625 19.125 1 97.06 110 TYR B CA 1
ATOM 1895 C C . TYR B 1 110 ? -6.605 28.75 20.078 1 97.06 110 TYR B C 1
ATOM 1897 O O . TYR B 1 110 ? -6.781 29.891 19.656 1 97.06 110 TYR B O 1
ATOM 1905 N N . ASP B 1 111 ? -6.805 28.406 21.328 1 96.75 111 ASP B N 1
ATOM 1906 C CA . ASP B 1 111 ? -7.223 29.391 22.328 1 96.75 111 ASP B CA 1
ATOM 1907 C C . ASP B 1 111 ? -6.199 30.516 22.469 1 96.75 111 ASP B C 1
ATOM 1909 O O . ASP B 1 111 ? -6.566 31.688 22.562 1 96.75 111 ASP B O 1
ATOM 1913 N N . TYR B 1 112 ? -4.973 30.094 22.422 1 97.19 112 TYR B N 1
ATOM 1914 C CA . TYR B 1 112 ? -3.898 31.078 22.547 1 97.19 112 TYR B CA 1
ATOM 1915 C C . TYR B 1 112 ? -3.908 32.062 21.375 1 97.19 112 TYR B C 1
ATOM 1917 O O . TYR B 1 112 ? -3.877 33.281 21.578 1 97.19 112 TYR B O 1
ATOM 1925 N N . ILE B 1 113 ? -3.967 31.516 20.203 1 97 113 ILE B N 1
ATOM 1926 C CA . ILE B 1 113 ? -3.947 32.344 19.016 1 97 113 ILE B CA 1
ATOM 1927 C C . ILE B 1 113 ? -5.184 33.25 18.984 1 97 113 ILE B C 1
ATOM 1929 O O . ILE B 1 113 ? -5.086 34.438 18.688 1 97 113 ILE B O 1
ATOM 1933 N N . THR B 1 114 ? -6.312 32.719 19.344 1 95.69 114 THR B N 1
ATOM 1934 C CA . THR B 1 114 ? -7.566 33.438 19.344 1 95.69 114 THR B CA 1
ATOM 1935 C C . THR B 1 114 ? -7.496 34.625 20.312 1 95.69 114 THR B C 1
ATOM 1937 O O . THR B 1 114 ? -7.961 35.719 20 1 95.69 114 THR B O 1
ATOM 1940 N N . GLU B 1 115 ? -6.941 34.375 21.438 1 95.25 115 GLU B N 1
ATOM 1941 C CA . GLU B 1 115 ? -6.789 35.406 22.438 1 95.25 115 GLU B CA 1
ATOM 1942 C C . GLU B 1 115 ? -5.918 36.562 21.906 1 95.25 115 GLU B C 1
ATOM 1944 O O . GLU B 1 115 ? -6.23 37.719 22.109 1 95.25 115 GLU B O 1
ATOM 1949 N N . ARG B 1 116 ? -4.891 36.188 21.266 1 94.81 116 ARG B N 1
ATOM 1950 C CA . ARG B 1 116 ? -3.975 37.188 20.734 1 94.81 116 ARG B CA 1
ATOM 1951 C C . ARG B 1 116 ? -4.621 37.969 19.594 1 94.81 116 ARG B C 1
ATOM 1953 O O . ARG B 1 116 ? -4.445 39.188 19.484 1 94.81 116 ARG B O 1
ATOM 1960 N N . VAL B 1 117 ? -5.348 37.281 18.812 1 94.62 117 VAL B N 1
ATOM 1961 C CA . VAL B 1 117 ? -6.012 37.938 17.672 1 94.62 117 VAL B CA 1
ATOM 1962 C C . VAL B 1 117 ? -7.098 38.875 18.172 1 94.62 117 VAL B C 1
ATOM 1964 O O . VAL B 1 117 ? -7.215 40 17.672 1 94.62 117 VAL B O 1
ATOM 1967 N N . THR B 1 118 ? -7.891 38.438 19.125 1 92.81 118 THR B N 1
ATOM 1968 C CA . THR B 1 118 ? -8.969 39.25 19.672 1 92.81 118 THR B CA 1
ATOM 1969 C C . THR B 1 118 ? -8.414 40.5 20.344 1 92.81 118 THR B C 1
ATOM 1971 O O . THR B 1 118 ? -9.039 41.562 20.297 1 92.81 118 THR B O 1
ATOM 1974 N N . ALA B 1 119 ? -7.238 40.344 20.906 1 91.31 119 ALA B N 1
ATOM 1975 C CA . ALA B 1 119 ? -6.594 41.469 21.562 1 91.31 119 ALA B CA 1
ATOM 1976 C C . ALA B 1 119 ? -6.184 42.531 20.547 1 91.31 119 ALA B C 1
ATOM 1978 O O . ALA B 1 119 ? -6.191 43.719 20.859 1 91.31 119 ALA B O 1
ATOM 1979 N N . LYS B 1 120 ? -5.934 42.031 19.375 1 88.25 120 LYS B N 1
ATOM 1980 C CA . LYS B 1 120 ? -5.465 42.938 18.344 1 88.25 120 LYS B CA 1
ATOM 1981 C C . LYS B 1 120 ? -6.609 43.406 17.438 1 88.25 120 LYS B C 1
ATOM 1983 O O . LYS B 1 120 ? -6.551 44.469 16.844 1 88.25 120 LYS B O 1
ATOM 1988 N N . ASN B 1 121 ? -7.555 42.5 17.344 1 83.06 121 ASN B N 1
ATOM 1989 C CA . ASN B 1 121 ? -8.727 42.781 16.531 1 83.06 121 ASN B CA 1
ATOM 1990 C C . ASN B 1 121 ? -10.023 42.531 17.312 1 83.06 121 ASN B C 1
ATOM 1992 O O . ASN B 1 121 ? -10.625 41.469 17.219 1 83.06 121 ASN B O 1
ATOM 1996 N N . PRO B 1 122 ? -10.516 43.562 18 1 74.81 122 PRO B N 1
ATOM 1997 C CA . PRO B 1 122 ? -11.719 43.344 18.812 1 74.81 122 PRO B CA 1
ATOM 1998 C C . PRO B 1 122 ? -12.93 42.938 17.984 1 74.81 122 PRO B C 1
ATOM 2000 O O . PRO B 1 122 ? -13.875 42.344 18.516 1 74.81 122 PRO B O 1
ATOM 2003 N N . ASN B 1 123 ? -12.961 43.188 16.688 1 68.81 123 ASN B N 1
ATOM 2004 C CA . ASN B 1 123 ? -14.086 42.812 15.828 1 68.81 123 ASN B CA 1
ATOM 2005 C C . ASN B 1 123 ? -13.945 41.375 15.336 1 68.81 123 ASN B C 1
ATOM 2007 O O . ASN B 1 123 ? -14.766 40.906 14.539 1 68.81 123 ASN B O 1
ATOM 2011 N N . PHE B 1 124 ? -12.906 40.75 15.805 1 68.62 124 PHE B N 1
ATOM 2012 C CA . PHE B 1 124 ? -12.68 39.375 15.438 1 68.62 124 PHE B CA 1
ATOM 2013 C C . PHE B 1 124 ? -13.773 38.469 15.992 1 68.62 124 PHE B C 1
ATOM 2015 O O . PHE B 1 124 ? -14.117 38.562 17.172 1 68.62 124 PHE B O 1
ATOM 2022 N N . ASN B 1 125 ? -14.758 37.875 15.094 1 58.47 125 ASN B N 1
ATOM 2023 C CA . ASN B 1 125 ? -15.758 36.906 15.477 1 58.47 125 ASN B CA 1
ATOM 2024 C C . ASN B 1 125 ? -15.211 35.469 15.398 1 58.47 125 ASN B C 1
ATOM 2026 O O . ASN B 1 125 ? -14.766 35.031 14.336 1 58.47 125 ASN B O 1
ATOM 2030 N N . ALA B 1 126 ? -14.719 34.906 16.531 1 59.94 126 ALA B N 1
ATOM 2031 C CA . ALA B 1 126 ? -14.258 33.5 16.578 1 59.94 126 ALA B CA 1
ATOM 2032 C C . ALA B 1 126 ? -15.367 32.562 16.156 1 59.94 126 ALA B C 1
ATOM 2034 O O . ALA B 1 126 ? -16.406 32.469 16.812 1 59.94 126 ALA B O 1
ATOM 2035 N N . ALA B 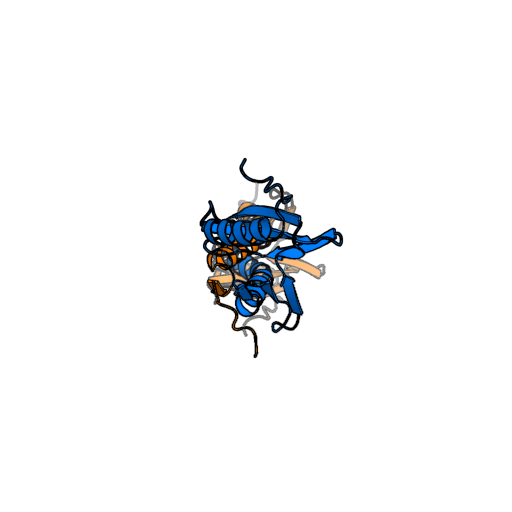1 127 ? -15.773 32.469 15.047 1 51.12 127 ALA B N 1
ATOM 2036 C CA . ALA B 1 127 ? -16.906 31.672 14.602 1 51.12 127 ALA B CA 1
ATOM 2037 C C . ALA B 1 127 ? -16.875 30.281 15.227 1 51.12 127 ALA B C 1
ATOM 2039 O O . ALA B 1 127 ? -17.875 29.547 15.172 1 51.12 127 ALA B O 1
ATOM 2040 N N . ALA B 1 128 ? -15.875 29.406 15.547 1 51.44 128 ALA B N 1
ATOM 2041 C CA . ALA B 1 128 ? -15.891 27.969 15.734 1 51.44 128 ALA B CA 1
ATOM 2042 C C . ALA B 1 128 ? -16.422 27.594 17.109 1 51.44 128 ALA B C 1
ATOM 2044 O O . ALA B 1 128 ? -16.328 26.438 17.547 1 51.44 128 ALA B O 1
ATOM 2045 N N . LYS B 1 129 ? -16.938 28.234 18.047 1 45.97 129 LYS B N 1
ATOM 2046 C CA . LYS B 1 129 ? -17.469 27.609 19.266 1 45.97 129 LYS B CA 1
ATOM 2047 C C . LYS B 1 129 ? -18.438 26.484 18.922 1 45.97 129 LYS B C 1
ATOM 2049 O O . LYS B 1 129 ? -18.859 25.75 19.812 1 45.97 129 LYS B O 1
ATOM 2054 N N . LYS B 1 130 ? -18.922 26.094 17.859 1 33.06 130 LYS B N 1
ATOM 2055 C CA . LYS B 1 130 ? -19.828 24.953 17.891 1 33.06 130 LYS B CA 1
ATOM 2056 C C . LYS B 1 130 ? -19.078 23.641 17.688 1 33.06 130 LYS B C 1
ATOM 2058 O O . LYS B 1 130 ? -18.141 23.562 16.891 1 33.06 130 LYS B O 1
#

Solvent-accessible surface area (backbone atoms only — not comparable to full-atom values): 13800 Å² total; per-residue (Å²): 126,82,78,79,71,53,74,76,45,74,46,48,46,32,67,65,52,41,54,50,44,33,54,50,27,25,47,66,41,14,43,62,40,34,48,53,35,48,53,47,54,74,28,29,33,41,37,32,40,81,57,34,45,33,39,29,25,60,79,88,38,72,41,73,47,78,44,47,38,72,43,49,56,39,62,47,75,46,78,32,81,96,60,61,22,13,33,36,37,39,28,31,76,86,66,50,72,46,76,43,66,33,30,52,57,33,68,60,49,48,52,52,52,48,52,52,22,38,72,63,31,76,82,50,63,77,72,60,87,117,126,81,78,80,71,54,76,77,45,73,45,49,46,32,67,63,54,40,53,50,44,34,54,50,27,26,47,67,42,14,44,63,39,35,49,53,35,48,53,46,54,72,27,29,33,40,38,32,38,81,58,33,44,33,39,28,24,60,78,88,37,72,40,73,47,76,44,46,38,73,43,49,57,42,60,46,75,45,76,32,80,96,59,61,23,14,34,36,38,39,28,32,75,85,66,51,73,47,78,44,66,33,29,52,57,33,68,60,50,48,52,50,52,48,53,50,20,37,74,62,31,76,83,50,63,77,74,60,86,119

Organism: NCBI:txid741277

Sequence (260 aa):
MGIREEVYFEGGPHIGDLIINILIGLTVVGIPLTVGAIVRALWLRFRITDRRVSVTGGWMGRDRSDVIYSEIVKIVKVPRGIGLWGDMVLTLRDGSRLELRAVPKFREVYDYITERVTAKNPNFNAAAKKMGIREEVYFEGGPHIGDLIINILIGLTVVGIPLTVGAIVRALWLRFRITDRRVSVTGGWMGRDRSDVIYSEIVKIVKVPRGIGLWGDMVLTLRDGSRLELRAVPKFREVYDYITERVTAKNPNFNAAAKK